Protein AF-A0A6I2GGR5-F1 (afdb_monomer_lite)

Secondary structure (DSSP, 8-state):
-HHHHHHHHHTS-EESS-TTSPPTT------GGG----S--------EEEEETTEEEEEGGGSEEEE-S-TTT-SEEEE-SHHHHHHHHHHHHHHHHHH-TT--HHHHHHHHHHH-B-PPPTT--S-HHHHHHHHHHHHTT-B--HHHHH--BTTEEEEEEEEEEETTEEEEEEE---HHHHHS-S-EEEEEEEEE---B-TT-STT-BSEEEEEEEE-SS-HHHHHHHHHTS-TT-HHHHHHSS-GGGB---BS-HHHHTTSSEEEEEEEESS--SS--SS-EEEEEEEEESS---TT-EEEEEEEEEEEESS---HHHHHHHHHHHHHHH-

Structure (mmCIF, N/CA/C/O backbone):
data_AF-A0A6I2GGR5-F1
#
_entry.id   AF-A0A6I2GGR5-F1
#
loop_
_atom_site.group_PDB
_atom_site.id
_atom_site.type_symbol
_atom_site.label_atom_id
_atom_site.label_alt_id
_atom_site.label_comp_id
_atom_site.label_asym_id
_atom_site.label_entity_id
_atom_site.label_seq_id
_atom_site.pdbx_PDB_ins_code
_atom_site.Cartn_x
_atom_site.Cartn_y
_atom_site.Cartn_z
_atom_site.occupancy
_atom_site.B_iso_or_equiv
_atom_site.auth_seq_id
_atom_site.auth_comp_id
_atom_site.auth_asym_id
_atom_site.auth_atom_id
_atom_site.pdbx_PDB_model_num
ATOM 1 N N . MET A 1 1 ? 50.922 8.465 -11.696 1.00 46.25 1 MET A N 1
ATOM 2 C CA . MET A 1 1 ? 50.349 7.152 -11.322 1.00 46.25 1 MET A CA 1
ATOM 3 C C . MET A 1 1 ? 48.850 7.265 -11.040 1.00 46.25 1 MET A C 1
ATOM 5 O O . MET A 1 1 ? 48.099 6.508 -11.631 1.00 46.25 1 MET A O 1
ATOM 9 N N . GLU A 1 2 ? 48.385 8.257 -10.266 1.00 44.28 2 GLU A N 1
ATOM 10 C CA . GLU A 1 2 ? 46.939 8.550 -10.109 1.00 44.28 2 GLU A CA 1
ATOM 11 C C . GLU A 1 2 ? 46.224 8.890 -11.430 1.00 44.28 2 GLU A C 1
ATOM 13 O O . GLU A 1 2 ? 45.171 8.330 -11.708 1.00 44.28 2 GLU A O 1
ATOM 18 N N . GLN A 1 3 ? 46.828 9.709 -12.301 1.00 47.03 3 GLN A N 1
ATOM 19 C CA . GLN A 1 3 ? 46.229 10.056 -13.603 1.00 47.03 3 GLN A CA 1
ATOM 20 C C . GLN A 1 3 ? 46.075 8.865 -14.569 1.00 47.03 3 GLN A C 1
ATOM 22 O O . GLN A 1 3 ? 45.162 8.874 -15.389 1.00 47.03 3 GLN A O 1
ATOM 27 N N . SER A 1 4 ? 46.925 7.830 -14.488 1.00 49.19 4 SER A N 1
ATOM 28 C CA . SER A 1 4 ? 46.788 6.647 -15.356 1.00 49.19 4 SER A CA 1
ATOM 29 C C . SER A 1 4 ? 45.755 5.655 -14.816 1.00 49.19 4 SER A C 1
ATOM 31 O O . SER A 1 4 ? 45.035 5.042 -15.596 1.00 49.19 4 SER A O 1
ATOM 33 N N . LEU A 1 5 ? 45.625 5.537 -13.489 1.00 50.19 5 LEU A N 1
ATOM 34 C CA . LEU A 1 5 ? 44.554 4.773 -12.837 1.00 50.19 5 LEU A CA 1
ATOM 35 C C . LEU A 1 5 ? 43.165 5.351 -13.146 1.00 50.19 5 LEU A C 1
ATOM 37 O O . LEU A 1 5 ? 42.219 4.591 -13.348 1.00 50.19 5 LEU A O 1
ATOM 41 N N . ASP A 1 6 ? 43.051 6.677 -13.225 1.00 55.44 6 ASP A N 1
ATOM 42 C CA . ASP A 1 6 ? 41.798 7.364 -13.556 1.00 55.44 6 ASP A CA 1
ATOM 43 C C . ASP A 1 6 ? 41.415 7.202 -15.041 1.00 55.44 6 ASP A C 1
ATOM 45 O O . ASP A 1 6 ? 40.244 7.030 -15.376 1.00 55.44 6 ASP A O 1
ATOM 49 N N . PHE A 1 7 ? 42.407 7.136 -15.940 1.00 55.59 7 PHE A N 1
ATOM 50 C CA . PHE A 1 7 ? 42.181 6.844 -17.360 1.00 55.59 7 PHE A CA 1
ATOM 51 C C . PHE A 1 7 ? 41.681 5.408 -17.583 1.00 55.59 7 PHE A C 1
ATOM 53 O O . PHE A 1 7 ? 40.735 5.189 -18.336 1.00 55.59 7 PHE A O 1
ATOM 60 N N . HIS A 1 8 ? 42.253 4.428 -16.875 1.00 56.03 8 HIS A N 1
ATOM 61 C CA . HIS A 1 8 ? 41.813 3.033 -16.973 1.00 56.03 8 HIS A CA 1
ATOM 62 C C . HIS A 1 8 ? 40.419 2.795 -16.378 1.00 56.03 8 HIS A C 1
ATOM 64 O O . HIS A 1 8 ? 39.689 1.949 -16.889 1.00 56.03 8 HIS A O 1
ATOM 70 N N . LYS A 1 9 ? 40.005 3.551 -15.349 1.00 58.38 9 LYS A N 1
ATOM 71 C CA . LYS A 1 9 ? 38.635 3.471 -14.808 1.00 58.38 9 LYS A CA 1
ATOM 72 C C . LYS A 1 9 ? 37.575 3.927 -15.810 1.00 58.38 9 LYS A C 1
ATOM 74 O O . LYS A 1 9 ? 36.498 3.340 -15.843 1.00 58.38 9 LYS A O 1
ATOM 79 N N . LYS A 1 10 ? 37.879 4.925 -16.646 1.00 59.28 10 LYS A N 1
ATOM 80 C CA . LYS A 1 10 ? 36.950 5.432 -17.672 1.00 59.28 10 LYS A CA 1
ATOM 81 C C . LYS A 1 10 ? 36.635 4.403 -18.758 1.00 59.28 10 LYS A C 1
ATOM 83 O O . LYS A 1 10 ? 35.539 4.417 -19.311 1.00 59.28 10 LYS A O 1
ATOM 88 N N . GLU A 1 11 ? 37.548 3.464 -19.005 1.00 69.31 11 GLU A N 1
ATOM 89 C CA . GLU A 1 11 ? 37.373 2.393 -19.990 1.00 69.31 11 GLU A CA 1
ATOM 90 C C . GLU A 1 11 ? 36.686 1.128 -19.445 1.00 69.31 11 GLU A C 1
ATOM 92 O O . GLU A 1 11 ? 36.511 0.161 -20.195 1.00 69.31 11 GLU A O 1
ATOM 97 N N . LEU A 1 12 ? 36.263 1.108 -18.176 1.00 86.12 12 LEU A N 1
ATOM 98 C CA . LEU A 1 12 ? 35.539 -0.024 -17.593 1.00 86.12 12 LEU A CA 1
ATOM 99 C C . LEU A 1 12 ? 34.028 0.091 -17.814 1.00 86.12 12 LEU A C 1
ATOM 101 O O . LEU A 1 12 ? 33.427 1.155 -17.669 1.00 86.12 12 LEU A O 1
ATOM 105 N N . TRP A 1 13 ? 33.402 -1.044 -18.125 1.00 91.25 13 TRP A N 1
ATOM 106 C CA . TRP A 1 13 ? 31.949 -1.168 -18.101 1.00 91.25 13 TRP A CA 1
ATOM 107 C C . TRP A 1 13 ? 31.456 -1.096 -16.660 1.00 91.25 13 TRP A C 1
ATOM 109 O O . TRP A 1 13 ? 31.813 -1.942 -15.842 1.00 91.25 13 TRP A O 1
ATOM 119 N N . THR A 1 14 ? 30.629 -0.098 -16.368 1.00 92.44 14 THR A N 1
ATOM 120 C CA . THR A 1 14 ? 30.133 0.181 -15.020 1.00 92.44 14 THR A CA 1
ATOM 121 C C . THR A 1 14 ? 28.605 0.131 -15.017 1.00 92.44 14 THR A C 1
ATOM 123 O O . THR A 1 14 ? 27.985 0.849 -15.809 1.00 92.44 14 THR A O 1
ATOM 126 N N . PRO A 1 15 ? 27.972 -0.712 -14.181 1.00 92.88 15 PRO A N 1
ATOM 127 C CA . PRO A 1 15 ? 26.530 -0.646 -13.970 1.00 92.88 15 PRO A CA 1
ATOM 128 C C . PRO A 1 15 ? 26.172 0.657 -13.252 1.00 92.88 15 PRO A C 1
ATOM 130 O O . PRO A 1 15 ? 26.902 1.102 -12.370 1.00 92.88 15 PRO A O 1
ATOM 133 N N . ILE A 1 16 ? 25.059 1.282 -13.636 1.00 92.19 16 ILE A N 1
ATOM 134 C CA . ILE A 1 16 ? 24.631 2.540 -13.010 1.00 92.19 16 ILE A CA 1
ATOM 135 C C . ILE A 1 16 ? 23.897 2.304 -11.687 1.00 92.19 16 ILE A C 1
ATOM 137 O O . ILE A 1 16 ? 24.059 3.095 -10.763 1.00 92.19 16 ILE A O 1
ATOM 141 N N . ALA A 1 17 ? 23.123 1.225 -11.597 1.00 91.31 17 ALA A N 1
ATOM 142 C CA . ALA A 1 17 ? 22.454 0.794 -10.372 1.00 91.31 17 ALA A CA 1
ATOM 143 C C . ALA A 1 17 ? 22.979 -0.571 -9.902 1.00 91.31 17 ALA A C 1
ATOM 145 O O . ALA A 1 17 ? 23.283 -1.426 -10.742 1.00 91.31 17 ALA A O 1
ATOM 146 N N . ASP A 1 18 ? 23.049 -0.793 -8.589 1.00 89.62 18 ASP A N 1
ATOM 147 C CA . ASP A 1 18 ? 23.298 -2.125 -8.030 1.00 89.62 18 ASP A CA 1
ATOM 148 C C . ASP A 1 18 ? 22.032 -3.006 -8.078 1.00 89.62 18 ASP A C 1
ATOM 150 O O . ASP A 1 18 ? 20.929 -2.569 -8.420 1.00 89.62 18 ASP A O 1
ATOM 154 N N . GLU A 1 19 ? 22.181 -4.285 -7.726 1.00 85.50 19 GLU A N 1
ATOM 155 C CA . GLU A 1 19 ? 21.049 -5.203 -7.578 1.00 85.50 19 GLU A CA 1
ATOM 156 C C . GLU A 1 19 ? 20.021 -4.658 -6.570 1.00 85.50 19 GLU A C 1
ATOM 158 O O . GLU A 1 19 ? 20.374 -4.264 -5.455 1.00 85.50 19 GLU A O 1
ATOM 163 N N . ASN A 1 20 ? 18.739 -4.681 -6.951 1.00 84.94 20 ASN A N 1
ATOM 164 C CA . ASN A 1 20 ? 17.604 -4.141 -6.189 1.00 84.94 20 ASN A CA 1
ATOM 165 C C . ASN A 1 20 ? 17.629 -2.616 -5.950 1.00 84.94 20 ASN A C 1
ATOM 167 O O . ASN A 1 20 ? 16.819 -2.112 -5.167 1.00 84.94 20 ASN A O 1
ATOM 171 N N . GLU A 1 21 ? 18.505 -1.868 -6.629 1.00 90.00 21 GLU A N 1
ATOM 172 C CA . GLU A 1 21 ? 18.455 -0.405 -6.655 1.00 90.00 21 GLU A CA 1
ATOM 173 C C . GLU A 1 21 ? 17.598 0.132 -7.811 1.00 90.00 21 GLU A C 1
ATOM 175 O O . GLU A 1 21 ? 17.135 -0.594 -8.692 1.00 90.00 21 GLU A O 1
ATOM 180 N N . LEU A 1 22 ? 17.348 1.441 -7.788 1.00 91.81 22 LEU A N 1
ATOM 181 C CA . LEU A 1 22 ? 16.556 2.112 -8.810 1.00 91.81 22 LEU A CA 1
ATOM 182 C C . LEU A 1 22 ? 17.289 2.117 -10.146 1.00 91.81 22 LEU A C 1
ATOM 184 O O . LEU A 1 22 ? 18.398 2.635 -10.249 1.00 91.81 22 LEU A O 1
ATOM 188 N N . SER A 1 23 ? 16.614 1.656 -11.194 1.00 93.31 23 SER A N 1
ATOM 189 C CA . SER A 1 23 ? 17.088 1.855 -12.557 1.00 93.31 23 SER A CA 1
ATOM 190 C C . SER A 1 23 ? 17.295 3.350 -12.863 1.00 93.31 23 SER A C 1
ATOM 192 O O . SER A 1 23 ? 16.482 4.180 -12.447 1.00 93.31 23 SER A O 1
ATOM 194 N N . PRO A 1 24 ? 18.315 3.722 -13.660 1.00 91.56 24 PRO A N 1
ATOM 195 C CA . PRO A 1 24 ? 18.682 5.126 -13.899 1.00 91.56 24 PRO A CA 1
ATOM 196 C C . PRO A 1 24 ? 17.624 5.967 -14.628 1.00 91.56 24 PRO A C 1
ATOM 198 O O . PRO A 1 24 ? 17.710 7.191 -14.650 1.00 91.56 24 PRO A O 1
ATOM 201 N N . PHE A 1 25 ? 16.630 5.324 -15.238 1.00 91.44 25 PHE A N 1
ATOM 202 C CA . PHE A 1 25 ? 15.522 5.963 -15.951 1.00 91.44 25 PHE A CA 1
ATOM 203 C C . PHE A 1 25 ? 14.231 6.037 -15.119 1.00 91.44 25 PHE A C 1
ATOM 205 O O . PHE A 1 25 ? 13.222 6.558 -15.605 1.00 91.44 25 PHE A O 1
ATOM 212 N N . THR A 1 26 ? 14.225 5.499 -13.894 1.00 91.12 26 THR A N 1
ATOM 213 C CA . THR A 1 26 ? 13.057 5.556 -13.010 1.00 91.12 26 THR A CA 1
ATOM 214 C C . THR A 1 26 ? 12.759 7.006 -12.663 1.00 91.12 26 THR A C 1
ATOM 216 O O . THR A 1 26 ? 13.591 7.715 -12.101 1.00 91.12 26 THR A O 1
ATOM 219 N N . ARG A 1 27 ? 11.550 7.460 -13.003 1.00 91.06 27 ARG A N 1
ATOM 220 C CA . ARG A 1 27 ? 11.078 8.784 -12.599 1.00 91.06 27 ARG A CA 1
ATOM 221 C C . ARG A 1 27 ? 10.725 8.751 -11.121 1.00 91.06 27 ARG A C 1
ATOM 223 O O . ARG A 1 27 ? 9.982 7.874 -10.689 1.00 91.06 27 ARG A O 1
ATOM 230 N N . VAL A 1 28 ? 11.243 9.726 -10.389 1.00 87.88 28 VAL A N 1
ATOM 231 C CA . VAL A 1 28 ? 11.028 9.884 -8.954 1.00 87.88 28 VAL A CA 1
ATOM 232 C C . VAL A 1 28 ? 10.343 11.217 -8.758 1.00 87.88 28 VAL A C 1
ATOM 234 O O . VAL A 1 28 ? 11.006 12.241 -8.821 1.00 87.88 28 VAL A O 1
ATOM 237 N N . ASP A 1 29 ? 9.033 11.201 -8.555 1.00 77.19 29 ASP A N 1
ATOM 238 C CA . ASP A 1 29 ? 8.267 12.381 -8.171 1.00 77.19 29 ASP A CA 1
ATOM 239 C C . ASP A 1 29 ? 6.891 11.956 -7.664 1.00 77.19 29 ASP A C 1
ATOM 241 O O . ASP A 1 29 ? 6.333 10.956 -8.134 1.00 77.19 29 ASP A O 1
ATOM 245 N N . PRO A 1 30 ? 6.311 12.704 -6.712 1.00 83.12 30 PRO A N 1
ATOM 246 C CA . PRO A 1 30 ? 4.953 12.432 -6.303 1.00 83.12 30 PRO A CA 1
ATOM 247 C C . PRO A 1 30 ? 3.986 12.695 -7.466 1.00 83.12 30 PRO A C 1
ATOM 249 O O . PRO A 1 30 ? 4.219 13.532 -8.340 1.00 83.12 30 PRO A O 1
ATOM 252 N N . GLY A 1 31 ? 2.859 11.993 -7.456 1.00 85.75 31 GLY A N 1
ATOM 253 C CA . GLY A 1 31 ? 1.768 12.248 -8.383 1.00 85.75 31 GLY A CA 1
ATOM 254 C C . GLY A 1 31 ? 1.075 13.585 -8.114 1.00 85.75 31 GLY A C 1
ATOM 255 O O . GLY A 1 31 ? 1.416 14.339 -7.197 1.00 85.75 31 GLY A O 1
ATOM 256 N N . ILE A 1 32 ? 0.027 13.849 -8.898 1.00 84.62 32 ILE A N 1
ATOM 257 C CA . ILE A 1 32 ? -0.859 15.000 -8.688 1.00 84.62 32 ILE A CA 1
ATOM 258 C C . ILE A 1 32 ? -1.316 15.076 -7.222 1.00 84.62 32 ILE A C 1
ATOM 260 O O . ILE A 1 32 ? -1.560 14.049 -6.590 1.00 84.62 32 ILE A O 1
ATOM 264 N N . ASN A 1 33 ? -1.387 16.284 -6.658 1.00 85.31 33 ASN A N 1
ATOM 265 C CA . ASN A 1 33 ? -1.745 16.533 -5.252 1.00 85.31 33 ASN A CA 1
ATOM 266 C C . ASN A 1 33 ? -0.883 15.784 -4.223 1.00 85.31 33 ASN A C 1
ATOM 268 O O . ASN A 1 33 ? -1.342 15.458 -3.127 1.00 85.31 33 ASN A O 1
ATOM 272 N N . ASN A 1 34 ? 0.382 15.526 -4.555 1.00 88.50 34 ASN A N 1
ATOM 273 C CA . ASN A 1 34 ? 1.309 14.773 -3.718 1.00 88.50 34 ASN A CA 1
ATOM 274 C C . ASN A 1 34 ? 0.853 13.332 -3.421 1.00 88.50 34 ASN A C 1
ATOM 276 O O . ASN A 1 34 ? 1.204 12.789 -2.369 1.00 88.50 34 ASN A O 1
ATOM 280 N N . ILE A 1 35 ? 0.042 12.732 -4.300 1.00 90.50 35 ILE A N 1
ATOM 281 C CA . ILE A 1 35 ? -0.316 11.312 -4.210 1.00 90.50 35 ILE A CA 1
ATOM 282 C C . ILE A 1 35 ? 0.958 10.481 -4.344 1.00 90.50 35 ILE A C 1
ATOM 284 O O . ILE A 1 35 ? 1.816 10.778 -5.175 1.00 90.50 35 ILE A O 1
ATOM 288 N N . LEU A 1 36 ? 1.076 9.427 -3.540 1.00 93.44 36 LEU A N 1
ATOM 289 C CA . LEU A 1 36 ? 2.197 8.507 -3.646 1.00 93.44 36 LEU A CA 1
ATOM 290 C C . LEU A 1 36 ? 2.213 7.841 -5.031 1.00 93.44 36 LEU A C 1
ATOM 292 O O . LEU A 1 36 ? 1.270 7.133 -5.387 1.00 93.44 36 LEU A O 1
ATOM 296 N N . LYS A 1 37 ? 3.284 8.076 -5.794 1.00 93.62 37 LYS A N 1
ATOM 297 C CA . LYS A 1 37 ? 3.551 7.440 -7.084 1.00 93.62 37 LYS A CA 1
ATOM 298 C C . LYS A 1 37 ? 5.041 7.088 -7.204 1.00 93.62 37 LYS A C 1
ATOM 300 O O . LYS A 1 37 ? 5.855 7.855 -6.694 1.00 93.62 37 LYS A O 1
ATOM 305 N N . PRO A 1 38 ? 5.382 5.978 -7.887 1.00 94.50 38 PRO A N 1
ATOM 306 C CA . PRO A 1 38 ? 4.461 4.904 -8.301 1.00 94.50 38 PRO A CA 1
ATOM 307 C C . PRO A 1 38 ? 3.813 4.210 -7.081 1.00 94.50 38 PRO A C 1
ATOM 309 O O . PRO A 1 38 ? 4.227 4.450 -5.952 1.00 94.50 38 PRO A O 1
ATOM 312 N N . GLU A 1 39 ? 2.758 3.408 -7.258 1.00 93.62 39 GLU A N 1
ATOM 313 C CA . GLU A 1 39 ? 2.220 2.591 -6.155 1.00 93.62 39 GLU A CA 1
ATOM 314 C C . GLU A 1 39 ? 3.066 1.346 -5.894 1.00 93.62 39 GLU A C 1
ATOM 316 O O . GLU A 1 39 ? 3.262 0.957 -4.747 1.00 93.62 39 GLU A O 1
ATOM 321 N N . ASP A 1 40 ? 3.573 0.727 -6.945 1.00 94.50 40 ASP A N 1
ATOM 322 C CA . ASP A 1 40 ? 4.393 -0.470 -6.922 1.00 94.50 40 ASP A CA 1
ATOM 323 C C . ASP A 1 40 ? 5.440 -0.408 -8.036 1.00 94.50 40 ASP A C 1
ATOM 325 O O . ASP A 1 40 ? 5.385 0.417 -8.952 1.00 94.50 40 ASP A O 1
ATOM 329 N N . VAL A 1 41 ? 6.447 -1.263 -7.922 1.00 95.44 41 VAL A N 1
ATOM 330 C CA . VAL A 1 41 ? 7.555 -1.343 -8.875 1.00 95.44 41 VAL A CA 1
ATOM 331 C C . VAL A 1 41 ? 7.830 -2.791 -9.248 1.00 95.44 41 VAL A C 1
ATOM 333 O O . VAL A 1 41 ? 7.374 -3.717 -8.579 1.00 95.44 41 VAL A O 1
ATOM 336 N N . HIS A 1 42 ? 8.583 -2.981 -10.327 1.00 96.00 42 HIS A N 1
ATOM 337 C CA . HIS A 1 42 ? 9.168 -4.259 -10.718 1.00 96.00 42 HIS A CA 1
ATOM 338 C C . HIS A 1 42 ? 10.416 -4.008 -11.571 1.00 96.00 42 HIS A C 1
ATOM 340 O O . HIS A 1 42 ? 10.630 -2.886 -12.039 1.00 96.00 42 HIS A O 1
ATOM 346 N N . ASP A 1 43 ? 11.214 -5.045 -11.801 1.00 94.38 43 ASP A N 1
ATOM 347 C CA . ASP A 1 43 ? 12.406 -4.992 -12.645 1.00 94.38 43 ASP A CA 1
ATOM 348 C C . ASP A 1 43 ? 12.125 -4.362 -14.015 1.00 94.38 43 ASP A C 1
ATOM 350 O O . ASP A 1 43 ? 11.245 -4.796 -14.757 1.00 94.38 43 ASP A O 1
ATOM 354 N N . GLY A 1 44 ? 12.889 -3.317 -14.337 1.00 94.31 44 GLY A N 1
ATOM 355 C CA . GLY A 1 44 ? 12.844 -2.618 -15.625 1.00 94.31 44 GLY A CA 1
ATOM 356 C C . GLY A 1 44 ? 14.153 -2.705 -16.414 1.00 94.31 44 GLY A C 1
ATOM 357 O O . GLY A 1 44 ? 14.247 -2.122 -17.492 1.00 94.31 44 GLY A O 1
ATOM 358 N N . GLY A 1 45 ? 15.165 -3.397 -15.881 1.00 94.75 45 GLY A N 1
ATOM 359 C CA . GLY A 1 45 ? 16.531 -3.423 -16.409 1.00 94.75 45 GLY A CA 1
ATOM 360 C C . GLY A 1 45 ? 17.427 -2.321 -15.836 1.00 94.75 45 GLY A C 1
ATOM 361 O O . GLY A 1 45 ? 17.028 -1.543 -14.970 1.00 94.75 45 GLY A O 1
ATOM 362 N N . ASN A 1 46 ? 18.659 -2.259 -16.323 1.00 95.19 46 ASN A N 1
ATOM 363 C CA . ASN A 1 46 ? 19.716 -1.357 -15.881 1.00 95.19 46 ASN A CA 1
ATOM 364 C C . ASN A 1 46 ? 20.539 -0.877 -17.088 1.00 95.19 46 ASN A C 1
ATOM 366 O O . ASN A 1 46 ? 20.491 -1.461 -18.171 1.00 95.19 46 ASN A O 1
ATOM 370 N N . MET A 1 47 ? 21.324 0.180 -16.902 1.00 94.38 47 MET A N 1
ATOM 371 C CA . MET A 1 47 ? 22.291 0.636 -17.897 1.00 94.38 47 MET A CA 1
ATOM 372 C C . MET A 1 47 ? 23.694 0.262 -17.433 1.00 94.38 47 MET A C 1
ATOM 374 O O . MET A 1 47 ? 24.064 0.503 -16.285 1.00 94.38 47 MET A O 1
ATOM 378 N N . ILE A 1 48 ? 24.481 -0.319 -18.336 1.00 94.44 48 ILE A N 1
ATOM 379 C CA . ILE A 1 48 ? 25.908 -0.568 -18.126 1.00 94.44 48 ILE A CA 1
ATOM 380 C C . ILE A 1 48 ? 26.652 0.325 -19.108 1.00 94.44 48 ILE A C 1
ATOM 382 O O . ILE A 1 48 ? 26.552 0.131 -20.322 1.00 94.44 48 ILE A O 1
ATOM 386 N N . LEU A 1 49 ? 27.359 1.323 -18.586 1.00 93.62 49 LEU A N 1
ATOM 387 C CA . LEU A 1 49 ? 27.957 2.395 -19.375 1.00 93.62 49 LEU A CA 1
ATOM 388 C C . LEU A 1 49 ? 29.484 2.347 -19.322 1.00 93.62 49 LEU A C 1
ATOM 390 O O . LEU A 1 49 ? 30.075 1.838 -18.371 1.00 93.62 49 LEU A O 1
ATOM 394 N N . ARG A 1 50 ? 30.121 2.888 -20.359 1.00 92.81 50 ARG A N 1
ATOM 395 C CA . ARG A 1 50 ? 31.574 3.069 -20.443 1.00 92.81 50 ARG A CA 1
ATOM 396 C C . ARG A 1 50 ? 31.890 4.335 -21.225 1.00 92.81 50 ARG A C 1
ATOM 398 O O . ARG A 1 50 ? 31.281 4.573 -22.270 1.00 92.81 50 ARG A O 1
ATOM 405 N N . GLU A 1 51 ? 32.873 5.105 -20.774 1.00 90.06 51 GLU A N 1
ATOM 406 C CA . GLU A 1 51 ? 33.406 6.228 -21.542 1.00 90.06 51 GLU A CA 1
ATOM 407 C C . GLU A 1 51 ? 34.492 5.718 -22.504 1.00 90.06 51 GLU A C 1
ATOM 409 O O . GLU A 1 51 ? 35.361 4.921 -22.154 1.00 90.06 51 GLU A O 1
ATOM 414 N N . SER A 1 52 ? 34.436 6.115 -23.772 1.00 86.38 52 SER A N 1
ATOM 415 C CA . SER A 1 52 ? 35.434 5.703 -24.759 1.00 86.38 52 SER A CA 1
ATOM 416 C C . SER A 1 52 ? 35.611 6.800 -25.798 1.00 86.38 52 SER A C 1
ATOM 418 O O . SER A 1 52 ? 34.714 7.052 -26.603 1.00 86.38 52 SER A O 1
ATOM 420 N N . GLY A 1 53 ? 36.767 7.471 -25.762 1.00 83.62 53 GLY A N 1
ATOM 421 C CA . GLY A 1 53 ? 37.088 8.566 -26.684 1.00 83.62 53 GLY A CA 1
ATOM 422 C C . GLY A 1 53 ? 36.095 9.732 -26.611 1.00 83.62 53 GLY A C 1
ATOM 423 O O . GLY A 1 53 ? 35.663 10.216 -27.652 1.00 83.62 53 GLY A O 1
ATOM 424 N N . GLY A 1 54 ? 35.670 10.119 -25.402 1.00 84.75 54 GLY A N 1
ATOM 425 C CA . GLY A 1 54 ? 34.706 11.206 -25.174 1.00 84.75 54 GLY A CA 1
ATOM 426 C C . GLY A 1 54 ? 33.240 10.855 -25.458 1.00 84.75 54 GLY A C 1
ATOM 427 O O . GLY A 1 54 ? 32.378 11.718 -25.330 1.00 84.75 54 GLY A O 1
ATOM 428 N N . ASN A 1 55 ? 32.939 9.603 -25.823 1.00 87.31 55 ASN A N 1
ATOM 429 C CA . ASN A 1 55 ? 31.576 9.124 -26.049 1.00 87.31 55 ASN A CA 1
ATOM 430 C C . ASN A 1 55 ? 31.153 8.130 -24.965 1.00 87.31 55 ASN A C 1
ATOM 432 O O . ASN A 1 55 ? 31.950 7.288 -24.543 1.00 87.31 55 ASN A O 1
ATOM 436 N N . ILE A 1 56 ? 29.880 8.179 -24.572 1.00 89.62 56 ILE A N 1
ATOM 437 C CA . ILE A 1 56 ? 29.269 7.172 -23.701 1.00 89.62 56 ILE A CA 1
ATOM 438 C C . ILE A 1 56 ? 28.785 6.015 -24.575 1.00 89.62 56 ILE A C 1
ATOM 440 O O . ILE A 1 56 ? 28.003 6.211 -25.506 1.00 89.62 56 ILE A O 1
ATOM 444 N N . LYS A 1 57 ? 29.251 4.804 -24.273 1.00 91.00 57 LYS A N 1
ATOM 445 C CA . LYS A 1 57 ? 28.746 3.561 -24.862 1.00 91.00 57 LYS A CA 1
ATOM 446 C C . LYS A 1 57 ? 27.893 2.819 -23.842 1.00 91.00 57 LYS A C 1
ATOM 448 O O . LYS A 1 57 ? 28.188 2.859 -22.651 1.00 91.00 57 LYS A O 1
ATOM 453 N N . GLU A 1 58 ? 26.876 2.116 -24.327 1.00 91.62 58 GLU A N 1
ATOM 454 C CA . GLU A 1 58 ? 25.971 1.289 -23.526 1.00 91.62 58 GLU A CA 1
ATOM 455 C C . GLU A 1 58 ? 26.160 -0.196 -23.871 1.00 91.62 58 GLU A C 1
ATOM 457 O O . GLU A 1 58 ? 26.337 -0.555 -25.037 1.00 91.62 58 GLU A O 1
ATOM 462 N N . ASN A 1 59 ? 26.123 -1.062 -22.857 1.00 91.38 59 ASN A N 1
ATOM 463 C CA . ASN A 1 59 ? 26.195 -2.512 -22.998 1.00 91.38 59 ASN A CA 1
ATOM 464 C C . ASN A 1 59 ? 24.811 -3.152 -22.802 1.00 91.38 59 ASN A C 1
ATOM 466 O O . ASN A 1 59 ? 24.090 -2.856 -21.849 1.00 91.38 59 ASN A O 1
ATOM 470 N N . MET A 1 60 ? 24.465 -4.074 -23.702 1.00 90.75 60 MET A N 1
ATOM 471 C CA . MET A 1 60 ? 23.201 -4.810 -23.710 1.00 90.75 60 MET A CA 1
ATOM 472 C C . MET A 1 60 ? 22.987 -5.684 -22.466 1.00 90.75 60 MET A C 1
ATOM 474 O O . MET A 1 60 ? 21.843 -5.938 -22.110 1.00 90.75 60 MET A O 1
ATOM 478 N N . SER A 1 61 ? 24.049 -6.115 -21.777 1.00 89.12 61 SER A N 1
ATOM 479 C CA . SER A 1 61 ? 23.952 -7.005 -20.609 1.00 89.12 61 SER A CA 1
ATOM 480 C C . SER A 1 61 ? 23.206 -6.407 -19.410 1.00 89.12 61 SER A C 1
ATOM 482 O O . SER A 1 61 ? 22.835 -7.151 -18.511 1.00 89.12 61 SER A O 1
ATOM 484 N N . GLY A 1 62 ? 22.988 -5.087 -19.376 1.00 88.88 62 GLY A N 1
ATOM 485 C CA . GLY A 1 62 ? 22.144 -4.448 -18.358 1.00 88.88 62 GLY A CA 1
ATOM 486 C C . GLY A 1 62 ? 20.645 -4.527 -18.665 1.00 88.88 62 GLY A C 1
ATOM 487 O O . GLY A 1 62 ? 19.822 -4.292 -17.784 1.00 88.88 62 GLY A O 1
ATOM 488 N N . LYS A 1 63 ? 20.274 -4.849 -19.906 1.00 94.31 63 LYS A N 1
ATOM 489 C CA . LYS A 1 63 ? 18.901 -4.770 -20.408 1.00 94.31 63 LYS A CA 1
ATOM 490 C C . LYS A 1 63 ? 18.124 -6.061 -20.162 1.00 94.31 63 LYS A C 1
ATOM 492 O O . LYS A 1 63 ? 18.704 -7.139 -20.040 1.00 94.31 63 LYS A O 1
ATOM 497 N N . LEU A 1 64 ? 16.797 -5.961 -20.142 1.00 93.94 64 LEU A N 1
ATOM 498 C CA . LEU A 1 64 ? 15.929 -7.128 -20.021 1.00 93.94 64 LEU A CA 1
ATOM 499 C C . LEU A 1 64 ? 15.840 -7.867 -21.364 1.00 93.94 64 LEU A C 1
ATOM 501 O O . LEU A 1 64 ? 15.679 -7.207 -22.392 1.00 93.94 64 LEU A O 1
ATOM 505 N N . PRO A 1 65 ? 15.898 -9.212 -21.386 1.00 93.25 65 PRO A N 1
ATOM 506 C CA . PRO A 1 65 ? 15.558 -9.990 -22.569 1.00 93.25 65 PRO A CA 1
ATOM 507 C C . PRO A 1 65 ? 14.042 -9.970 -22.793 1.00 93.25 65 PRO A C 1
ATOM 509 O O . PRO A 1 65 ? 13.254 -10.253 -21.891 1.00 93.25 65 PRO A O 1
ATOM 512 N N . LEU A 1 66 ? 13.630 -9.659 -24.015 1.00 93.44 66 LEU A N 1
ATOM 513 C CA . LEU A 1 66 ? 12.239 -9.477 -24.416 1.00 93.44 66 LEU A CA 1
ATOM 514 C C . LEU A 1 66 ? 11.956 -10.276 -25.685 1.00 93.44 66 LEU A C 1
ATOM 516 O O . LEU A 1 66 ? 12.853 -10.513 -26.495 1.00 93.44 66 LEU A O 1
ATOM 520 N N . LEU A 1 67 ? 10.694 -10.645 -25.898 1.00 93.00 67 LEU A N 1
ATOM 521 C CA . LEU A 1 67 ? 10.265 -11.181 -27.188 1.00 93.00 67 LEU A CA 1
ATOM 522 C C . LEU A 1 67 ? 10.286 -10.072 -28.237 1.00 93.00 67 LEU A C 1
ATOM 524 O O . LEU A 1 67 ? 9.845 -8.949 -27.980 1.00 93.00 67 LEU A O 1
ATOM 528 N N . SER A 1 68 ? 10.798 -10.382 -29.425 1.00 93.31 68 SER A N 1
ATOM 529 C CA . SER A 1 68 ? 10.788 -9.410 -30.509 1.00 93.31 68 SER A CA 1
ATOM 530 C C . SER A 1 68 ? 9.394 -9.236 -31.099 1.00 93.31 68 SER A C 1
ATOM 532 O O . SER A 1 68 ? 8.647 -10.196 -31.278 1.00 93.31 68 SER A O 1
ATOM 534 N N . ASN A 1 69 ? 9.090 -8.006 -31.504 1.00 91.19 69 ASN A N 1
ATOM 535 C CA . ASN A 1 69 ? 7.971 -7.705 -32.390 1.00 91.19 69 ASN A CA 1
ATOM 536 C C . ASN A 1 69 ? 8.226 -8.128 -33.853 1.00 91.19 69 ASN A C 1
ATOM 538 O O . ASN A 1 69 ? 7.321 -8.013 -34.674 1.00 91.19 69 ASN A O 1
ATOM 542 N N . LEU A 1 70 ? 9.430 -8.620 -34.174 1.00 95.12 70 LEU A N 1
ATOM 543 C CA . LEU A 1 70 ? 9.817 -9.182 -35.472 1.00 95.12 70 LEU A CA 1
ATOM 544 C C . LEU A 1 70 ? 10.298 -10.638 -35.299 1.00 95.12 70 LEU A C 1
ATOM 546 O O . LEU A 1 70 ? 11.467 -10.939 -35.553 1.00 95.12 70 LEU A O 1
ATOM 550 N N . PRO A 1 71 ? 9.423 -11.561 -34.850 1.00 92.25 71 PRO A N 1
ATOM 551 C CA . PRO A 1 71 ? 9.830 -12.900 -34.417 1.00 92.25 71 PRO A CA 1
ATOM 552 C C . PRO A 1 71 ? 10.449 -13.755 -35.533 1.00 92.25 71 PRO A C 1
ATOM 554 O O . PRO A 1 71 ? 11.210 -14.671 -35.239 1.00 92.25 71 PRO A O 1
ATOM 557 N N . MET A 1 72 ? 10.158 -13.452 -36.804 1.00 96.25 72 MET A N 1
ATOM 558 C CA . MET A 1 72 ? 10.747 -14.146 -37.958 1.00 96.25 72 MET A CA 1
ATOM 559 C C . MET A 1 72 ? 12.201 -13.740 -38.237 1.00 96.25 72 MET A C 1
ATOM 561 O O . MET A 1 72 ? 12.924 -14.494 -38.880 1.00 96.25 72 MET A O 1
ATOM 565 N N . GLU A 1 73 ? 12.634 -12.569 -37.766 1.00 96.12 73 GLU A N 1
ATOM 566 C CA . GLU A 1 73 ? 13.999 -12.060 -37.962 1.00 96.12 73 GLU A CA 1
ATOM 567 C C . GLU A 1 73 ? 14.874 -12.333 -36.739 1.00 96.12 73 GLU A C 1
ATOM 569 O O . GLU A 1 73 ? 16.020 -12.767 -36.851 1.00 96.12 73 GLU A O 1
ATOM 574 N N . ARG A 1 74 ? 14.321 -12.087 -35.549 1.00 93.88 74 ARG A N 1
ATOM 575 C CA . ARG A 1 74 ? 14.980 -12.324 -34.266 1.00 93.88 74 ARG A CA 1
ATOM 576 C C . ARG A 1 74 ? 13.932 -12.725 -33.242 1.00 93.88 74 ARG A C 1
ATOM 578 O O . ARG A 1 74 ? 12.933 -12.041 -33.069 1.00 93.88 74 ARG A O 1
ATOM 585 N N . LEU A 1 75 ? 14.168 -13.812 -32.519 1.00 95.00 75 LEU A N 1
ATOM 586 C CA . LEU A 1 75 ? 13.235 -14.243 -31.473 1.00 95.00 75 LEU A CA 1
ATOM 587 C C . LEU A 1 75 ? 13.263 -13.298 -30.266 1.00 95.00 75 LEU A C 1
ATOM 589 O O . LEU A 1 75 ? 12.224 -13.013 -29.670 1.00 95.00 75 LEU A O 1
ATOM 593 N N . PHE A 1 76 ? 14.447 -12.771 -29.945 1.00 94.56 76 PHE A N 1
ATOM 594 C CA . PHE A 1 76 ? 14.674 -11.937 -28.773 1.00 94.56 76 PHE A CA 1
ATOM 595 C C . PHE A 1 76 ? 15.211 -10.555 -29.142 1.00 94.56 76 PHE A C 1
ATOM 597 O O . PHE A 1 76 ? 15.942 -10.377 -30.119 1.00 94.56 76 PHE A O 1
ATOM 604 N N . THR A 1 77 ? 14.844 -9.576 -28.327 1.00 94.12 77 THR A N 1
ATOM 605 C CA . THR A 1 77 ? 15.410 -8.228 -28.299 1.00 94.12 77 THR A CA 1
ATOM 606 C C . THR A 1 77 ? 15.722 -7.852 -26.854 1.00 94.12 77 THR A C 1
ATOM 608 O O . THR A 1 77 ? 15.345 -8.572 -25.933 1.00 94.12 77 THR A O 1
ATOM 611 N N . TYR A 1 78 ? 16.420 -6.741 -26.650 1.00 94.50 78 TYR A N 1
ATOM 612 C CA . TYR A 1 78 ? 16.836 -6.300 -25.326 1.00 94.50 78 TYR A CA 1
ATOM 613 C C . TYR A 1 78 ? 16.545 -4.825 -25.148 1.00 94.50 78 TYR A C 1
ATOM 615 O O . TYR A 1 78 ? 16.935 -4.019 -25.995 1.00 94.50 78 TYR A O 1
ATOM 623 N N . ASP A 1 79 ? 15.880 -4.477 -24.055 1.00 94.44 79 ASP A N 1
ATOM 624 C CA . ASP A 1 79 ? 15.547 -3.087 -23.770 1.00 94.44 79 ASP A CA 1
ATOM 625 C C . ASP A 1 79 ? 15.379 -2.828 -22.264 1.00 94.44 79 ASP A C 1
ATOM 627 O O . ASP A 1 79 ? 15.402 -3.757 -21.450 1.00 94.44 79 ASP A O 1
ATOM 631 N N . VAL A 1 80 ? 15.269 -1.554 -21.890 1.00 94.75 80 VAL A N 1
ATOM 632 C CA . VAL A 1 80 ? 15.067 -1.093 -20.511 1.00 94.75 80 VAL A CA 1
ATOM 633 C C . VAL A 1 80 ? 13.883 -0.141 -20.454 1.00 94.75 80 VAL A C 1
ATOM 635 O O . VAL A 1 80 ? 13.604 0.587 -21.405 1.00 94.75 80 VAL A O 1
ATOM 638 N N . GLY A 1 81 ? 13.199 -0.092 -19.318 1.00 94.38 81 GLY A N 1
ATOM 639 C CA . GLY A 1 81 ? 12.134 0.880 -19.110 1.00 94.38 81 GLY A CA 1
ATOM 640 C C . GLY A 1 81 ? 11.056 0.396 -18.159 1.00 94.38 81 GLY A C 1
ATOM 641 O O . GLY A 1 81 ? 10.791 -0.799 -18.036 1.00 94.38 81 GLY A O 1
ATOM 642 N N . SER A 1 82 ? 10.353 1.349 -17.546 1.00 92.00 82 SER A N 1
ATOM 643 C CA . SER A 1 82 ? 9.164 1.057 -16.735 1.00 92.00 82 SER A CA 1
ATOM 644 C C . SER A 1 82 ? 8.036 0.409 -17.550 1.00 92.00 82 SER A C 1
ATOM 646 O O . SER A 1 82 ? 7.216 -0.319 -16.993 1.00 92.00 82 SER A O 1
ATOM 648 N N . SER A 1 83 ? 8.036 0.591 -18.878 1.00 92.44 83 SER A N 1
ATOM 649 C CA . SER A 1 83 ? 7.173 -0.141 -19.814 1.00 92.44 83 SER A CA 1
ATOM 650 C C . SER A 1 83 ? 7.337 -1.661 -19.721 1.00 92.44 83 SER A C 1
ATOM 652 O O . SER A 1 83 ? 6.393 -2.376 -20.042 1.00 92.44 83 SER A O 1
ATOM 654 N N . PHE A 1 84 ? 8.495 -2.158 -19.269 1.00 93.69 84 PHE A N 1
ATOM 655 C CA . PHE A 1 84 ? 8.757 -3.587 -19.061 1.00 93.69 84 PHE A CA 1
ATOM 656 C C . PHE A 1 84 ? 8.522 -4.034 -17.612 1.00 93.69 84 PHE A C 1
ATOM 658 O O . PHE A 1 84 ? 8.195 -5.198 -17.393 1.00 93.69 84 PHE A O 1
ATOM 665 N N . SER A 1 85 ? 8.548 -3.114 -16.643 1.00 94.50 85 SER A N 1
ATOM 666 C CA . SER A 1 85 ? 8.085 -3.376 -15.271 1.00 94.50 85 SER A CA 1
ATOM 667 C C . SER A 1 85 ? 6.567 -3.607 -15.214 1.00 94.50 85 SER A C 1
ATOM 669 O O . SER A 1 85 ? 6.088 -4.516 -14.535 1.00 94.50 85 SER A O 1
ATOM 671 N N . ALA A 1 86 ? 5.787 -2.816 -15.961 1.00 94.56 86 ALA A N 1
ATOM 672 C CA . ALA A 1 86 ? 4.322 -2.896 -15.991 1.00 94.56 86 ALA A CA 1
ATOM 673 C C . ALA A 1 86 ? 3.754 -4.294 -16.347 1.00 94.56 86 ALA A C 1
ATOM 675 O O . ALA A 1 86 ? 2.871 -4.775 -15.625 1.00 94.56 86 ALA A O 1
ATOM 676 N N . PRO A 1 87 ? 4.219 -5.001 -17.401 1.00 94.81 87 PRO A N 1
ATOM 677 C CA . PRO A 1 87 ? 3.744 -6.349 -17.705 1.00 94.81 87 PRO A CA 1
ATOM 678 C C . PRO A 1 87 ? 4.148 -7.392 -16.652 1.00 94.81 87 PRO A C 1
ATOM 680 O O . PRO A 1 87 ? 3.426 -8.375 -16.494 1.00 94.81 87 PRO A O 1
ATOM 683 N N . MET A 1 88 ? 5.232 -7.189 -15.890 1.00 95.75 88 MET A N 1
ATOM 684 C CA . MET A 1 88 ? 5.595 -8.089 -14.784 1.00 95.75 88 MET A CA 1
ATOM 685 C C . MET A 1 88 ? 4.596 -7.980 -13.625 1.00 95.75 88 MET A C 1
ATOM 687 O O . MET A 1 88 ? 4.071 -8.995 -13.162 1.00 95.75 88 MET A O 1
ATOM 691 N N . VAL A 1 89 ? 4.230 -6.755 -13.233 1.00 97.31 89 VAL A N 1
ATOM 692 C CA . VAL A 1 89 ? 3.143 -6.518 -12.265 1.00 97.31 89 VAL A CA 1
ATOM 693 C C . VAL A 1 89 ? 1.813 -7.066 -12.798 1.00 97.31 89 VAL A C 1
ATOM 695 O O . VAL A 1 89 ? 1.090 -7.766 -12.086 1.00 97.31 89 VAL A O 1
ATOM 698 N N . THR A 1 90 ? 1.514 -6.826 -14.079 1.00 96.81 90 THR A N 1
ATOM 699 C CA . THR A 1 90 ? 0.295 -7.327 -14.738 1.00 96.81 90 THR A CA 1
ATOM 700 C C . THR A 1 90 ? 0.238 -8.855 -14.742 1.00 96.81 90 THR A C 1
ATOM 702 O O . THR A 1 90 ? -0.831 -9.424 -14.531 1.00 96.81 90 THR A O 1
ATOM 705 N N . ASN A 1 91 ? 1.371 -9.544 -14.922 1.00 97.50 91 ASN A N 1
ATOM 706 C CA . ASN A 1 91 ? 1.440 -11.002 -14.828 1.00 97.50 91 ASN A CA 1
ATOM 707 C C . ASN A 1 91 ? 1.036 -11.500 -13.435 1.00 97.50 91 ASN A C 1
ATOM 709 O O . ASN A 1 91 ? 0.244 -12.437 -13.332 1.00 97.50 91 ASN A O 1
ATOM 713 N N . ILE A 1 92 ? 1.543 -10.866 -12.373 1.00 98.31 92 ILE A N 1
ATOM 714 C CA . ILE A 1 92 ? 1.177 -11.207 -10.991 1.00 98.31 92 ILE A CA 1
ATOM 715 C C . ILE A 1 92 ? -0.319 -10.976 -10.780 1.00 98.31 92 ILE A C 1
ATOM 717 O O . ILE A 1 92 ? -1.012 -11.877 -10.309 1.00 98.31 92 ILE A O 1
ATOM 721 N N . LEU A 1 93 ? -0.837 -9.815 -11.186 1.00 97.50 93 LEU A N 1
ATOM 722 C CA . LEU A 1 93 ? -2.257 -9.493 -11.054 1.00 97.50 93 LEU A CA 1
ATOM 723 C C . LEU A 1 93 ? -3.148 -10.470 -11.839 1.00 97.50 93 LEU A C 1
ATOM 725 O O . LEU A 1 93 ? -4.172 -10.905 -11.320 1.00 97.50 93 LEU A O 1
ATOM 729 N N . GLY A 1 94 ? -2.737 -10.882 -13.041 1.00 98.19 94 GLY A N 1
ATOM 730 C CA . GLY A 1 94 ? -3.429 -11.898 -13.837 1.00 98.19 94 GLY A CA 1
ATOM 731 C C . GLY A 1 94 ? -3.456 -13.269 -13.157 1.00 98.19 94 GLY A C 1
ATOM 732 O O . GLY A 1 94 ? -4.487 -13.938 -13.149 1.00 98.19 94 GLY A O 1
ATOM 733 N N . LYS A 1 95 ? -2.361 -13.675 -12.501 1.00 98.50 95 LYS A N 1
ATOM 734 C CA . LYS A 1 95 ? -2.341 -14.903 -11.689 1.00 98.50 95 LYS A CA 1
ATOM 735 C C . LYS A 1 95 ? -3.262 -14.798 -10.470 1.00 98.50 95 LYS A C 1
ATOM 737 O O . LYS A 1 95 ? -3.956 -15.764 -10.159 1.00 98.50 95 LYS A O 1
ATOM 742 N N . ILE A 1 96 ? -3.306 -13.641 -9.801 1.00 98.31 96 ILE A N 1
ATOM 743 C CA . ILE A 1 96 ? -4.254 -13.388 -8.702 1.00 98.31 96 ILE A CA 1
ATOM 744 C C . ILE A 1 96 ? -5.693 -13.491 -9.230 1.00 98.31 96 ILE A C 1
ATOM 746 O O . ILE A 1 96 ? -6.500 -14.207 -8.642 1.00 98.31 96 ILE A O 1
ATOM 750 N N . ALA A 1 97 ? -6.001 -12.855 -10.363 1.00 98.19 97 ALA A N 1
ATOM 751 C CA . ALA A 1 97 ? -7.322 -12.901 -10.990 1.00 98.19 97 ALA A CA 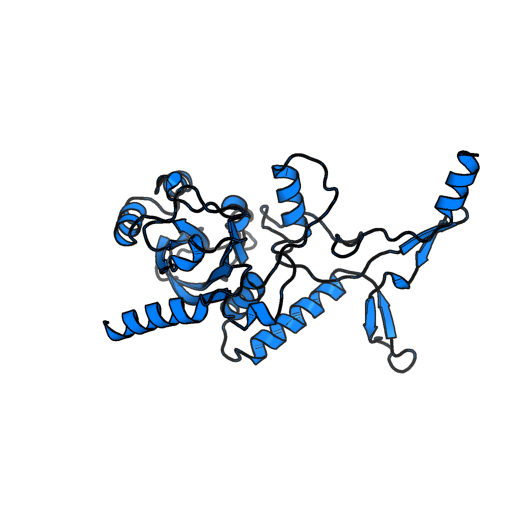1
ATOM 752 C C . ALA A 1 97 ? -7.753 -14.334 -11.343 1.00 98.19 97 ALA A C 1
ATOM 754 O O . ALA A 1 97 ? -8.890 -14.709 -11.084 1.00 98.19 97 ALA A O 1
ATOM 755 N N . ASN A 1 98 ? -6.835 -15.175 -11.831 1.00 97.88 98 ASN A N 1
ATOM 756 C CA . ASN A 1 98 ? -7.123 -16.590 -12.087 1.00 97.88 98 ASN A CA 1
ATOM 757 C C . ASN A 1 98 ? -7.507 -17.363 -10.812 1.00 97.88 98 ASN A C 1
ATOM 759 O O . ASN A 1 98 ? -8.295 -18.304 -10.884 1.00 97.88 98 ASN A O 1
ATOM 763 N N . LYS A 1 99 ? -6.967 -16.984 -9.644 1.00 97.62 99 LYS A N 1
ATOM 764 C CA . LYS A 1 99 ? -7.317 -17.600 -8.354 1.00 97.62 99 LYS A CA 1
ATOM 765 C C . LYS A 1 99 ? -8.624 -17.051 -7.770 1.00 97.62 99 LYS A C 1
ATOM 767 O O . LYS A 1 99 ? -9.322 -17.772 -7.061 1.00 97.62 99 LYS A O 1
ATOM 772 N N . TYR A 1 100 ? -8.954 -15.800 -8.081 1.00 96.44 100 TYR A N 1
ATOM 773 C CA . TYR A 1 100 ? -10.156 -15.100 -7.626 1.00 96.44 100 TYR A CA 1
ATOM 774 C C . TYR A 1 100 ? -10.968 -14.596 -8.832 1.00 96.44 100 TYR A C 1
ATOM 776 O O . TYR A 1 100 ? -11.075 -13.385 -9.025 1.00 96.44 100 TYR A O 1
ATOM 784 N N . PRO A 1 101 ? -11.560 -15.494 -9.647 1.00 96.12 101 PRO A N 1
ATOM 785 C CA . PRO A 1 101 ? -12.199 -15.118 -10.915 1.00 96.12 101 PRO A CA 1
ATOM 786 C C . PRO A 1 101 ? -13.404 -14.183 -10.746 1.00 96.12 101 PRO A C 1
ATOM 788 O O . PRO A 1 101 ? -13.710 -13.409 -11.645 1.00 96.12 101 PRO A O 1
ATOM 791 N N . ASN A 1 102 ? -14.056 -14.227 -9.582 1.00 96.12 102 ASN A N 1
ATOM 792 C CA . ASN A 1 102 ? -15.174 -13.348 -9.224 1.00 96.12 102 ASN A CA 1
ATOM 793 C C . ASN A 1 102 ? -14.745 -12.195 -8.297 1.00 96.12 102 ASN A C 1
ATOM 795 O O . ASN A 1 102 ? -15.595 -11.523 -7.720 1.00 96.12 102 ASN A O 1
ATOM 799 N N . GLY A 1 103 ? -13.438 -12.012 -8.087 1.00 95.94 103 GLY A N 1
ATOM 800 C CA . GLY A 1 103 ? -12.901 -10.977 -7.214 1.00 95.94 103 GLY A CA 1
ATOM 801 C C . GLY A 1 103 ? -13.119 -9.583 -7.786 1.00 95.94 103 GLY A C 1
ATOM 802 O O . GLY A 1 103 ? -12.915 -9.360 -8.980 1.00 95.94 103 GLY A O 1
ATOM 803 N N . SER A 1 104 ? -13.494 -8.624 -6.939 1.00 97.75 104 SER A N 1
ATOM 804 C CA . SER A 1 104 ? -13.634 -7.240 -7.390 1.00 97.75 104 SER A CA 1
ATOM 805 C C . SER A 1 104 ? -12.282 -6.638 -7.791 1.00 97.75 104 SER A C 1
ATOM 807 O O . SER A 1 104 ? -11.210 -7.091 -7.377 1.00 97.75 104 SER A O 1
ATOM 809 N N . ALA A 1 105 ? -12.310 -5.538 -8.546 1.00 97.38 105 ALA A N 1
ATOM 810 C CA . ALA A 1 105 ? -11.091 -4.791 -8.844 1.00 97.38 105 ALA A CA 1
ATOM 811 C C . ALA A 1 105 ? -10.380 -4.299 -7.566 1.00 97.38 105 ALA A C 1
ATOM 813 O O . ALA A 1 105 ? -9.152 -4.204 -7.557 1.00 97.38 105 ALA A O 1
ATOM 814 N N . ASN A 1 106 ? -11.126 -4.000 -6.495 1.00 98.31 106 ASN A N 1
ATOM 815 C CA . ASN A 1 106 ? -10.546 -3.619 -5.210 1.00 98.31 106 ASN A CA 1
ATOM 816 C C . ASN A 1 106 ? -9.878 -4.823 -4.544 1.00 98.31 106 ASN A C 1
ATOM 818 O O . ASN A 1 106 ? -8.742 -4.685 -4.104 1.00 98.31 106 ASN A O 1
ATOM 822 N N . LEU A 1 107 ? -10.495 -6.011 -4.565 1.00 98.50 107 LEU A N 1
ATOM 823 C CA . LEU A 1 107 ? -9.876 -7.236 -4.051 1.00 98.50 107 LEU A CA 1
ATOM 824 C C . LEU A 1 107 ? -8.534 -7.524 -4.722 1.00 98.50 107 LEU A C 1
ATOM 826 O O . LEU A 1 107 ? -7.520 -7.686 -4.045 1.00 98.50 107 LEU A O 1
ATOM 830 N N . LEU A 1 108 ? -8.509 -7.563 -6.058 1.00 98.38 108 LEU A N 1
ATOM 831 C CA . LEU A 1 108 ? -7.303 -7.924 -6.808 1.00 98.38 108 LEU A CA 1
ATOM 832 C C . LEU A 1 108 ? -6.154 -6.945 -6.527 1.00 98.38 108 LEU A C 1
ATOM 834 O O . LEU A 1 108 ? -5.020 -7.363 -6.282 1.00 98.38 108 LEU A O 1
ATOM 838 N N . LYS A 1 109 ? -6.458 -5.642 -6.494 1.00 97.88 109 LYS A N 1
ATOM 839 C CA . LYS A 1 109 ? -5.483 -4.601 -6.149 1.00 97.88 109 LYS A CA 1
ATOM 840 C C . LYS A 1 109 ? -5.056 -4.680 -4.687 1.00 97.88 109 LYS A C 1
ATOM 842 O O . LYS A 1 109 ? -3.881 -4.464 -4.407 1.00 97.88 109 LYS A O 1
ATOM 847 N N . ASN A 1 110 ? -5.960 -5.010 -3.765 1.00 98.62 110 ASN A N 1
ATOM 848 C CA . ASN A 1 110 ? -5.627 -5.171 -2.355 1.00 98.62 110 ASN A CA 1
ATOM 849 C C . ASN A 1 110 ? -4.646 -6.328 -2.149 1.00 98.62 110 ASN A C 1
ATOM 851 O O . ASN A 1 110 ? -3.621 -6.138 -1.501 1.00 98.62 110 ASN A O 1
ATOM 855 N N . LEU A 1 111 ? -4.916 -7.490 -2.757 1.00 98.56 111 LEU A N 1
ATOM 856 C CA . LEU A 1 111 ? -4.052 -8.672 -2.689 1.00 98.56 111 LEU A CA 1
ATOM 857 C C . LEU A 1 111 ? -2.660 -8.393 -3.272 1.00 98.56 111 LEU A C 1
ATOM 859 O O . LEU A 1 111 ? -1.656 -8.775 -2.668 1.00 98.56 111 LEU A O 1
ATOM 863 N N . LEU A 1 112 ? -2.590 -7.683 -4.403 1.00 98.38 112 LEU A N 1
ATOM 864 C CA . LEU A 1 112 ? -1.326 -7.234 -4.986 1.00 98.38 112 LEU A CA 1
ATOM 865 C C . LEU A 1 112 ? -0.587 -6.292 -4.022 1.00 98.38 112 LEU A C 1
ATOM 867 O O . LEU A 1 112 ? 0.557 -6.551 -3.650 1.00 98.38 112 LEU A O 1
ATOM 871 N N . LEU A 1 113 ? -1.265 -5.246 -3.551 1.00 98.12 113 LEU A N 1
ATOM 872 C CA . LEU A 1 113 ? -0.689 -4.204 -2.708 1.00 98.12 113 LEU A CA 1
ATOM 873 C C . LEU A 1 113 ? -0.208 -4.742 -1.352 1.00 98.12 113 LEU A C 1
ATOM 875 O O . LEU A 1 113 ? 0.903 -4.440 -0.913 1.00 98.12 113 LEU A O 1
ATOM 879 N N . GLN A 1 114 ? -0.997 -5.575 -0.673 1.00 98.00 114 GLN A N 1
ATOM 880 C CA . GLN A 1 114 ? -0.611 -6.145 0.623 1.00 98.00 114 GLN A CA 1
ATOM 881 C C . GLN A 1 114 ? 0.629 -7.043 0.506 1.00 98.00 114 GLN A C 1
ATOM 883 O O . GLN A 1 114 ? 1.463 -7.058 1.418 1.00 98.00 114 GLN A O 1
ATOM 888 N N . SER A 1 115 ? 0.823 -7.683 -0.652 1.00 98.06 115 SER A N 1
ATOM 889 C CA . SER A 1 115 ? 1.965 -8.560 -0.915 1.00 98.06 115 SER A CA 1
ATOM 890 C C . SER A 1 115 ? 3.301 -7.830 -1.062 1.00 98.06 115 SER A C 1
ATOM 892 O O . SER A 1 115 ? 4.351 -8.463 -0.936 1.00 98.06 115 SER A O 1
ATOM 894 N N . THR A 1 116 ? 3.281 -6.511 -1.304 1.00 97.62 116 THR A N 1
ATOM 895 C CA . THR A 1 116 ? 4.504 -5.782 -1.650 1.00 97.62 116 THR A CA 1
ATOM 896 C C . THR A 1 116 ? 5.535 -5.757 -0.522 1.00 97.62 116 THR A C 1
ATOM 898 O O . THR A 1 116 ? 5.206 -5.629 0.668 1.00 97.62 116 THR A O 1
ATOM 901 N N . ARG A 1 117 ? 6.810 -5.813 -0.895 1.00 95.12 117 ARG A N 1
ATOM 902 C CA . ARG A 1 117 ? 7.954 -5.594 -0.008 1.00 95.12 117 ARG A CA 1
ATOM 903 C C . ARG A 1 117 ? 8.752 -4.420 -0.522 1.00 95.12 117 ARG A C 1
ATOM 905 O O . ARG A 1 117 ? 9.050 -4.383 -1.704 1.00 95.12 117 ARG A O 1
ATOM 912 N N . LEU A 1 118 ? 9.099 -3.494 0.363 1.00 92.38 118 LEU A N 1
ATOM 913 C CA . LEU A 1 118 ? 9.945 -2.363 0.016 1.00 92.38 118 LEU A CA 1
ATOM 914 C C . LEU A 1 118 ? 11.412 -2.823 0.012 1.00 92.38 118 LEU A C 1
ATOM 916 O O . LEU A 1 118 ? 11.893 -3.226 1.076 1.00 92.38 118 LEU A O 1
ATOM 920 N N . PRO A 1 119 ? 12.105 -2.809 -1.141 1.00 91.06 119 PRO A N 1
ATOM 921 C CA . PRO A 1 119 ? 13.546 -3.024 -1.183 1.00 91.06 119 PRO A CA 1
ATOM 922 C C . PRO A 1 119 ? 14.293 -1.931 -0.420 1.00 91.06 119 PRO A C 1
ATOM 924 O O . PRO A 1 119 ? 13.822 -0.798 -0.301 1.00 91.06 119 PRO A O 1
ATOM 927 N N . GLU A 1 120 ? 15.480 -2.260 0.079 1.00 87.19 120 GLU A N 1
ATOM 928 C CA . GLU A 1 120 ? 16.373 -1.259 0.651 1.00 87.19 120 GLU A CA 1
ATOM 929 C C . GLU A 1 120 ? 17.127 -0.536 -0.468 1.00 87.19 120 GLU A C 1
ATOM 931 O O . GLU A 1 120 ? 17.875 -1.162 -1.213 1.00 87.19 120 GLU A O 1
ATOM 936 N N . ILE A 1 121 ? 16.981 0.790 -0.549 1.00 86.94 121 ILE A N 1
ATOM 937 C CA . ILE A 1 121 ? 17.873 1.619 -1.370 1.00 86.94 121 ILE A CA 1
ATOM 938 C C . ILE A 1 121 ? 19.057 2.045 -0.510 1.00 86.94 121 ILE A C 1
ATOM 940 O O . ILE A 1 121 ? 18.879 2.759 0.489 1.00 86.94 121 ILE A O 1
ATOM 944 N N . LYS A 1 122 ? 20.261 1.633 -0.910 1.00 84.94 122 LYS A N 1
ATOM 945 C CA . LYS A 1 122 ? 21.500 1.984 -0.216 1.00 84.94 122 LYS A CA 1
ATOM 946 C C . LYS A 1 122 ? 21.903 3.421 -0.546 1.00 84.94 122 LYS A C 1
ATOM 948 O O . LYS A 1 122 ? 21.417 4.042 -1.484 1.00 84.94 122 LYS A O 1
ATOM 953 N N . ASN A 1 123 ? 22.793 3.981 0.271 1.00 82.25 123 ASN A N 1
ATOM 954 C CA . ASN A 1 123 ? 23.503 5.236 -0.015 1.00 82.25 123 ASN A CA 1
ATOM 955 C C . ASN A 1 123 ? 22.642 6.498 -0.259 1.00 82.25 123 ASN A C 1
ATOM 957 O O . ASN A 1 123 ? 23.166 7.519 -0.710 1.00 82.25 123 ASN A O 1
ATOM 961 N N . VAL A 1 124 ? 21.355 6.492 0.106 1.00 85.62 124 VAL A N 1
ATOM 962 C CA . VAL A 1 124 ? 20.510 7.695 0.055 1.00 85.62 124 VAL A CA 1
ATOM 963 C C . VAL A 1 124 ? 21.018 8.716 1.077 1.00 85.62 124 VAL A C 1
ATOM 965 O O . VAL A 1 124 ? 21.130 8.422 2.271 1.00 85.62 124 VAL A O 1
ATOM 968 N N . LYS A 1 125 ? 21.341 9.926 0.616 1.00 86.94 125 LYS A N 1
ATOM 969 C CA . LYS A 1 125 ? 21.811 11.037 1.460 1.00 86.94 125 LYS A CA 1
ATOM 970 C C . LYS A 1 125 ? 20.626 11.828 2.031 1.00 86.94 125 LYS A C 1
ATOM 972 O O . LYS A 1 125 ? 19.552 11.841 1.442 1.00 86.94 125 LYS A O 1
ATOM 977 N N . GLY A 1 126 ? 20.833 12.503 3.163 1.00 91.81 126 GLY A N 1
ATOM 978 C CA . GLY A 1 126 ? 19.826 13.360 3.808 1.00 91.81 126 GLY A CA 1
ATOM 979 C C . GLY A 1 126 ? 19.365 12.859 5.178 1.00 91.81 126 GLY A C 1
ATOM 980 O O . GLY A 1 126 ? 19.922 11.905 5.734 1.00 91.81 126 GLY A O 1
ATOM 981 N N . THR A 1 127 ? 18.354 13.524 5.739 1.00 93.88 127 THR A N 1
ATOM 982 C CA . THR A 1 127 ? 17.738 13.142 7.017 1.00 93.88 127 THR A CA 1
ATOM 983 C C . THR A 1 127 ? 16.943 11.837 6.884 1.00 93.88 127 THR A C 1
ATOM 985 O O . THR A 1 127 ? 16.656 11.371 5.783 1.00 93.88 127 THR A O 1
ATOM 988 N N . ASN A 1 128 ? 16.531 11.230 8.002 1.00 89.88 128 ASN A N 1
ATOM 989 C CA . ASN A 1 128 ? 15.664 10.043 7.955 1.00 89.88 128 ASN A CA 1
ATOM 990 C C . ASN A 1 128 ? 14.331 10.317 7.236 1.00 89.88 128 ASN A C 1
ATOM 992 O O . ASN A 1 128 ? 13.805 9.430 6.564 1.00 89.88 128 ASN A O 1
ATOM 996 N N . THR A 1 129 ? 13.806 11.538 7.349 1.00 90.31 129 THR A N 1
ATOM 997 C CA . THR A 1 129 ? 12.596 11.969 6.643 1.00 90.31 129 THR A CA 1
ATOM 998 C C . THR A 1 129 ? 12.838 12.048 5.139 1.00 90.31 129 THR A C 1
ATOM 1000 O O . THR A 1 129 ? 12.032 11.522 4.374 1.00 90.31 129 THR A O 1
ATOM 1003 N N . ASP A 1 130 ? 13.970 12.620 4.713 1.00 91.06 130 ASP A N 1
ATOM 1004 C CA . ASP A 1 130 ? 14.337 12.708 3.292 1.00 91.06 130 ASP A CA 1
ATOM 1005 C C . ASP A 1 130 ? 14.504 11.319 2.680 1.00 91.06 130 ASP A C 1
ATOM 1007 O O . ASP A 1 130 ? 13.952 11.039 1.618 1.00 91.06 130 ASP A O 1
ATOM 1011 N N . LYS A 1 131 ? 15.189 10.414 3.391 1.00 91.75 131 LYS A N 1
ATOM 1012 C CA . LYS A 1 131 ? 15.381 9.024 2.958 1.00 91.75 131 LYS A CA 1
ATOM 1013 C C . LYS A 1 131 ? 14.053 8.295 2.779 1.00 91.75 131 LYS A C 1
ATOM 1015 O O . LYS A 1 131 ? 13.844 7.672 1.744 1.00 91.75 131 LYS A O 1
ATOM 1020 N N . LYS A 1 132 ? 13.138 8.406 3.751 1.00 90.56 132 LYS A N 1
ATOM 1021 C CA . LYS A 1 132 ? 11.794 7.811 3.660 1.00 90.56 132 LYS A CA 1
ATOM 1022 C C . LYS A 1 132 ? 11.005 8.388 2.488 1.00 90.56 132 LYS A C 1
ATOM 1024 O O . LYS A 1 132 ? 10.428 7.631 1.715 1.00 90.56 132 LYS A O 1
ATOM 1029 N N . LYS A 1 133 ? 10.994 9.716 2.342 1.00 90.50 133 LYS A N 1
ATOM 1030 C CA . LYS A 1 133 ? 10.298 10.393 1.241 1.00 90.50 133 LYS A CA 1
ATOM 1031 C C . LYS A 1 133 ? 10.844 9.940 -0.112 1.00 90.50 133 LYS A C 1
ATOM 1033 O O . LYS A 1 133 ? 10.060 9.623 -0.998 1.00 90.50 133 LYS A O 1
ATOM 1038 N N . PHE A 1 134 ? 12.167 9.861 -0.249 1.00 91.75 134 PHE A N 1
ATOM 1039 C CA . PHE A 1 134 ? 12.821 9.363 -1.454 1.00 91.75 134 PHE A CA 1
ATOM 1040 C C . PHE A 1 134 ? 12.466 7.898 -1.731 1.00 91.75 134 PHE A C 1
ATOM 1042 O O . PHE A 1 134 ? 12.054 7.589 -2.843 1.00 91.75 134 PHE A O 1
ATOM 1049 N N . HIS A 1 135 ? 12.547 7.012 -0.731 1.00 92.38 135 HIS A N 1
ATOM 1050 C CA . HIS A 1 135 ? 12.160 5.599 -0.868 1.00 92.38 135 HIS A CA 1
ATOM 1051 C C . HIS A 1 135 ? 10.731 5.456 -1.394 1.00 92.38 135 HIS A C 1
ATOM 1053 O O . HIS A 1 135 ? 10.516 4.811 -2.416 1.00 92.38 135 HIS A O 1
ATOM 1059 N N . PHE A 1 136 ? 9.767 6.104 -0.740 1.00 93.31 136 PHE A N 1
ATOM 1060 C CA . PHE A 1 136 ? 8.359 6.009 -1.114 1.00 93.31 136 PHE A CA 1
ATOM 1061 C C . PHE A 1 136 ? 8.070 6.649 -2.482 1.00 93.31 136 PHE A C 1
ATOM 1063 O O . PHE A 1 136 ? 7.371 6.047 -3.288 1.00 93.31 136 PHE A O 1
ATOM 1070 N N . ASN A 1 137 ? 8.656 7.804 -2.805 1.00 93.06 137 ASN A N 1
ATOM 1071 C CA . ASN A 1 137 ? 8.472 8.438 -4.121 1.00 93.06 137 ASN A CA 1
ATOM 1072 C C . ASN A 1 137 ? 9.204 7.718 -5.267 1.00 93.06 137 ASN A C 1
ATOM 1074 O O . ASN A 1 137 ? 8.973 8.041 -6.428 1.00 93.06 137 ASN A O 1
ATOM 1078 N N . SER A 1 138 ? 10.108 6.783 -4.961 1.00 93.12 138 SER A N 1
ATOM 1079 C CA . SER A 1 138 ? 10.847 6.031 -5.981 1.00 93.12 138 SER A CA 1
ATOM 1080 C C . SER A 1 138 ? 10.314 4.614 -6.178 1.00 93.12 138 SER A C 1
ATOM 1082 O O . SER A 1 138 ? 10.280 4.119 -7.300 1.00 93.12 138 SER A O 1
ATOM 1084 N N . LEU A 1 139 ? 9.915 3.951 -5.089 1.00 94.12 139 LEU A N 1
ATOM 1085 C CA . LEU A 1 139 ? 9.521 2.539 -5.073 1.00 94.12 139 LEU A CA 1
ATOM 1086 C C . LEU A 1 139 ? 8.036 2.329 -4.754 1.00 94.12 139 LEU A C 1
ATOM 1088 O O . LEU A 1 139 ? 7.561 1.192 -4.780 1.00 94.12 139 LEU A O 1
ATOM 1092 N N . GLY A 1 140 ? 7.309 3.388 -4.394 1.00 95.06 140 GLY A N 1
ATOM 1093 C CA . GLY A 1 140 ? 5.950 3.263 -3.888 1.00 95.06 140 GLY A CA 1
ATOM 1094 C C . GLY A 1 140 ? 5.901 2.397 -2.638 1.00 95.06 140 GLY A C 1
ATOM 1095 O O . GLY A 1 140 ? 6.667 2.569 -1.690 1.00 95.06 140 GLY A O 1
ATOM 1096 N N . TYR A 1 141 ? 5.012 1.413 -2.656 1.00 96.25 141 TYR A N 1
ATOM 1097 C CA . TYR A 1 141 ? 4.891 0.383 -1.633 1.00 96.25 141 TYR A CA 1
ATOM 1098 C C . TYR A 1 141 ? 5.813 -0.824 -1.870 1.00 96.25 141 TYR A C 1
ATOM 1100 O O . TYR A 1 141 ? 5.842 -1.726 -1.026 1.00 96.25 141 TYR A O 1
ATOM 1108 N N . GLY A 1 142 ? 6.570 -0.849 -2.972 1.00 95.88 142 GLY A N 1
ATOM 1109 C CA . GLY A 1 142 ? 7.611 -1.833 -3.265 1.00 95.88 142 GLY A CA 1
ATOM 1110 C C . GLY A 1 142 ? 7.236 -2.901 -4.299 1.00 95.88 142 GLY A C 1
ATOM 1111 O O . GLY A 1 142 ? 6.303 -2.739 -5.081 1.00 95.88 142 GLY A O 1
ATOM 1112 N N . LEU A 1 143 ? 7.990 -4.003 -4.286 1.00 96.62 143 LEU A N 1
ATOM 1113 C CA . LEU A 1 143 ? 7.874 -5.133 -5.211 1.00 96.62 143 LEU A CA 1
ATOM 1114 C C . LEU A 1 143 ? 6.745 -6.083 -4.777 1.00 96.62 143 LEU A C 1
ATOM 1116 O O . LEU A 1 143 ? 6.825 -6.612 -3.661 1.00 96.62 143 LEU A O 1
ATOM 1120 N N . PRO A 1 144 ? 5.713 -6.331 -5.603 1.00 97.62 144 PRO A N 1
ATOM 1121 C CA . PRO A 1 144 ? 4.674 -7.317 -5.310 1.00 97.62 144 PRO A CA 1
ATOM 1122 C C . PRO A 1 144 ? 5.214 -8.752 -5.370 1.00 97.62 144 PRO A C 1
ATOM 1124 O O . PRO A 1 144 ? 6.148 -9.057 -6.107 1.00 97.62 144 PRO A O 1
ATOM 1127 N N . ASN A 1 145 ? 4.595 -9.661 -4.614 1.00 97.44 145 ASN A N 1
ATOM 1128 C CA . ASN A 1 145 ? 4.964 -11.075 -4.589 1.00 97.44 145 ASN A CA 1
ATOM 1129 C C . ASN A 1 145 ? 3.711 -11.954 -4.689 1.00 97.44 145 ASN A C 1
ATOM 1131 O O . ASN A 1 145 ? 2.819 -11.876 -3.847 1.00 97.44 145 ASN A O 1
ATOM 1135 N N . TYR A 1 146 ? 3.657 -12.815 -5.706 1.00 97.88 146 TYR A N 1
ATOM 1136 C CA . TYR A 1 146 ? 2.477 -13.635 -5.978 1.00 97.88 146 TYR A CA 1
ATOM 1137 C C . TYR A 1 146 ? 2.101 -14.567 -4.814 1.00 97.88 146 TYR A C 1
ATOM 1139 O O . TYR A 1 146 ? 0.943 -14.587 -4.403 1.00 97.88 146 TYR A O 1
ATOM 1147 N N . GLU A 1 147 ? 3.063 -15.282 -4.229 1.00 97.31 147 GLU A N 1
ATOM 1148 C CA . GLU A 1 147 ? 2.795 -16.213 -3.124 1.00 97.31 147 GLU A CA 1
ATOM 1149 C C . GLU A 1 147 ? 2.242 -15.478 -1.895 1.00 97.31 147 GLU A C 1
ATOM 1151 O O . GLU A 1 147 ? 1.251 -15.893 -1.294 1.00 97.31 147 GLU A O 1
ATOM 1156 N N . TYR A 1 148 ? 2.809 -14.316 -1.562 1.00 97.38 148 TYR A N 1
ATOM 1157 C CA . TYR A 1 148 ? 2.306 -13.470 -0.475 1.00 97.38 148 TYR A CA 1
ATOM 1158 C C . TYR A 1 148 ? 0.941 -12.851 -0.782 1.00 97.38 148 TYR A C 1
ATOM 1160 O O . TYR A 1 148 ? 0.175 -12.584 0.152 1.00 97.38 148 TYR A O 1
ATOM 1168 N N . ALA A 1 149 ? 0.628 -12.632 -2.061 1.00 97.56 149 ALA A N 1
ATOM 1169 C CA . ALA A 1 149 ? -0.666 -12.131 -2.497 1.00 97.56 149 ALA A CA 1
ATOM 1170 C C . ALA A 1 149 ? -1.780 -13.150 -2.240 1.00 97.56 149 ALA A C 1
ATOM 1172 O O . ALA A 1 149 ? -2.855 -12.769 -1.794 1.00 97.56 149 ALA A O 1
ATOM 1173 N N . ILE A 1 150 ? -1.519 -14.436 -2.484 1.00 95.50 150 ILE A N 1
ATOM 1174 C CA . ILE A 1 150 ? -2.558 -15.472 -2.557 1.00 95.50 150 ILE A CA 1
ATOM 1175 C C . ILE A 1 150 ? -2.594 -16.456 -1.384 1.00 95.50 150 ILE A C 1
ATOM 1177 O O . ILE A 1 150 ? -3.497 -17.301 -1.342 1.00 95.50 150 ILE A O 1
ATOM 1181 N N . ALA A 1 151 ? -1.616 -16.415 -0.480 1.00 94.38 151 ALA A N 1
ATOM 1182 C CA . ALA A 1 151 ? -1.487 -17.393 0.592 1.00 94.38 151 ALA A CA 1
ATOM 1183 C C . ALA A 1 151 ? -1.212 -16.761 1.963 1.00 94.38 151 ALA A C 1
ATOM 1185 O O . ALA A 1 151 ? -0.565 -15.721 2.107 1.00 94.38 151 ALA A O 1
ATOM 1186 N N . SER A 1 152 ? -1.714 -17.450 2.987 1.00 95.56 152 SER A N 1
ATOM 1187 C CA . SER A 1 152 ? -1.206 -17.359 4.355 1.00 95.56 152 SER A CA 1
ATOM 1188 C C . SER A 1 152 ? -0.253 -18.529 4.600 1.00 95.56 152 SER A C 1
ATOM 1190 O O . SER A 1 152 ? -0.416 -19.594 4.008 1.00 95.56 152 SER A O 1
ATOM 1192 N N . PHE A 1 153 ? 0.705 -18.330 5.495 1.00 95.12 153 PHE A N 1
ATOM 1193 C CA . PHE A 1 153 ? 1.695 -19.312 5.932 1.00 95.12 153 PHE A CA 1
ATOM 1194 C C . PHE A 1 153 ? 1.614 -19.449 7.450 1.00 95.12 153 PHE A C 1
ATOM 1196 O O . PHE A 1 153 ? 0.929 -18.661 8.106 1.00 95.12 153 PHE A O 1
ATOM 1203 N N . ASP A 1 154 ? 2.336 -20.406 8.031 1.00 93.94 154 ASP A N 1
ATOM 1204 C CA . ASP A 1 154 ? 2.310 -20.611 9.481 1.00 93.94 154 ASP A CA 1
ATOM 1205 C C . ASP A 1 154 ? 2.630 -19.321 10.247 1.00 93.94 154 ASP A C 1
ATOM 1207 O O . ASP A 1 154 ? 1.872 -18.954 11.146 1.00 93.94 154 ASP A O 1
ATOM 1211 N N . ASN A 1 155 ? 3.650 -18.580 9.809 1.00 94.56 155 ASN A N 1
ATOM 1212 C CA . ASN A 1 155 ? 4.119 -17.325 10.399 1.00 94.56 155 ASN A CA 1
ATOM 1213 C C . ASN A 1 155 ? 3.489 -16.049 9.823 1.00 94.56 155 ASN A C 1
ATOM 1215 O O . ASN A 1 155 ? 3.892 -14.947 10.200 1.00 94.56 155 ASN A O 1
ATOM 1219 N N . ARG A 1 156 ? 2.530 -16.161 8.901 1.00 95.69 156 ARG A N 1
ATOM 1220 C CA . ARG A 1 156 ? 1.962 -15.008 8.201 1.00 95.69 156 ARG A CA 1
ATOM 1221 C C . ARG A 1 156 ? 0.501 -15.238 7.872 1.00 95.69 156 ARG A C 1
ATOM 1223 O O . ARG A 1 156 ? 0.171 -16.043 7.008 1.00 95.69 156 ARG A O 1
ATOM 1230 N N . VAL A 1 157 ? -0.373 -14.456 8.484 1.00 96.75 157 VAL A N 1
ATOM 1231 C CA . VAL A 1 157 ? -1.819 -14.561 8.276 1.00 96.75 157 VAL A CA 1
ATOM 1232 C C . VAL A 1 157 ? -2.334 -13.306 7.604 1.00 96.75 157 VAL A C 1
ATOM 1234 O O . VAL A 1 157 ? -2.051 -12.207 8.072 1.00 96.75 157 VAL A O 1
ATOM 1237 N N . VAL A 1 158 ? -3.099 -13.476 6.528 1.00 97.12 158 VAL A N 1
ATOM 1238 C CA . VAL A 1 158 ? -3.814 -12.389 5.851 1.00 97.12 158 VAL A CA 1
ATOM 1239 C C . VAL A 1 158 ? -5.278 -12.438 6.276 1.00 97.12 158 VAL A C 1
ATOM 1241 O O . VAL A 1 158 ? -5.970 -13.423 6.024 1.00 97.12 158 VAL A O 1
ATOM 1244 N N . LEU A 1 159 ? -5.741 -11.377 6.929 1.00 97.00 159 LEU A N 1
ATOM 1245 C CA . LEU A 1 159 ? -7.149 -11.123 7.214 1.00 97.00 159 LEU A CA 1
ATOM 1246 C C . LEU A 1 159 ? -7.648 -10.126 6.178 1.00 97.00 159 LEU A C 1
ATOM 1248 O O . LEU A 1 159 ? -6.989 -9.112 5.957 1.00 97.00 159 LEU A O 1
ATOM 1252 N N . LEU A 1 160 ? -8.770 -10.417 5.533 1.00 96.50 160 LEU A N 1
ATOM 1253 C CA . LEU A 1 160 ? -9.270 -9.639 4.408 1.00 96.50 160 LEU A CA 1
ATOM 1254 C C . LEU A 1 160 ? -10.790 -9.526 4.473 1.00 96.50 160 LEU A C 1
ATOM 1256 O O . LEU A 1 160 ? -11.456 -10.491 4.846 1.00 96.50 160 LEU A O 1
ATOM 1260 N N . ASP A 1 161 ? -11.301 -8.358 4.099 1.00 97.56 161 ASP A N 1
ATOM 1261 C CA . ASP A 1 161 ? -12.727 -8.077 3.991 1.00 97.56 161 ASP A CA 1
ATOM 1262 C C . ASP A 1 161 ? -13.020 -7.190 2.769 1.00 97.56 161 ASP A C 1
ATOM 1264 O O . ASP A 1 161 ? -12.225 -6.311 2.410 1.00 97.56 161 ASP A O 1
ATOM 1268 N N . GLU A 1 162 ? -14.163 -7.436 2.132 1.00 97.19 162 GLU A N 1
ATOM 1269 C CA . GLU A 1 162 ? -14.753 -6.574 1.107 1.00 97.19 162 GLU A CA 1
ATOM 1270 C C . GLU A 1 162 ? -16.096 -6.075 1.616 1.00 97.19 162 GLU A C 1
ATOM 1272 O O . GLU A 1 162 ? -16.970 -6.865 1.971 1.00 97.19 162 GLU A O 1
ATOM 1277 N N . ALA A 1 163 ? -16.258 -4.758 1.648 1.00 97.94 163 ALA A N 1
ATOM 1278 C CA . ALA A 1 163 ? -17.425 -4.140 2.245 1.00 97.94 163 ALA A CA 1
ATOM 1279 C C . ALA A 1 163 ? -17.743 -2.800 1.581 1.00 97.94 163 ALA A C 1
ATOM 1281 O O . ALA A 1 163 ? -17.015 -2.293 0.725 1.00 97.94 163 ALA A O 1
ATOM 1282 N N . THR A 1 164 ? -18.858 -2.220 2.011 1.00 98.12 164 THR A N 1
ATOM 1283 C CA . THR A 1 164 ? -19.349 -0.921 1.558 1.00 98.12 164 THR A CA 1
ATOM 1284 C C . THR A 1 164 ? -19.477 0.017 2.748 1.00 98.12 164 THR A C 1
ATOM 1286 O O . THR A 1 164 ? -19.952 -0.398 3.806 1.00 98.12 164 THR A O 1
ATOM 1289 N N . ILE A 1 165 ? -19.101 1.285 2.592 1.00 98.06 165 ILE A N 1
ATOM 1290 C CA . ILE A 1 165 ? -19.213 2.298 3.650 1.00 98.06 165 ILE A CA 1
ATOM 1291 C C . ILE A 1 165 ? -19.904 3.558 3.122 1.00 98.06 165 ILE A C 1
ATOM 1293 O O . ILE A 1 165 ? -19.542 4.085 2.071 1.00 98.06 165 ILE A O 1
ATOM 1297 N N . GLY A 1 166 ? -20.914 4.047 3.845 1.00 97.62 166 GLY A N 1
ATOM 1298 C CA . GLY A 1 166 ? -21.601 5.301 3.510 1.00 97.62 166 GLY A CA 1
ATOM 1299 C C . GLY A 1 166 ? -20.706 6.529 3.703 1.00 97.62 166 GLY A C 1
ATOM 1300 O O . GLY A 1 166 ? -19.662 6.450 4.353 1.00 97.62 166 GLY A O 1
ATOM 1301 N N . LEU A 1 167 ? -21.099 7.668 3.138 1.00 95.69 167 LEU A N 1
ATOM 1302 C CA . LEU A 1 167 ? -20.400 8.941 3.350 1.00 95.69 167 LEU A CA 1
ATOM 1303 C C . LEU A 1 167 ? -20.445 9.373 4.820 1.00 95.69 167 LEU A C 1
ATOM 1305 O O . LEU A 1 167 ? -21.472 9.219 5.479 1.00 95.69 167 LEU A O 1
ATOM 1309 N N . ASN A 1 168 ? -19.346 9.952 5.311 1.00 93.81 168 ASN A N 1
ATOM 1310 C CA . ASN A 1 168 ? -19.189 10.428 6.689 1.00 93.81 168 ASN A CA 1
ATOM 1311 C C . ASN A 1 168 ? -19.561 9.348 7.718 1.00 93.81 168 ASN A C 1
ATOM 1313 O O . ASN A 1 168 ? -20.251 9.596 8.707 1.00 93.81 168 ASN A O 1
ATOM 1317 N N . LYS A 1 169 ? -19.110 8.121 7.456 1.00 95.75 169 LYS A N 1
ATOM 1318 C CA . LYS A 1 169 ? -19.253 6.961 8.339 1.00 95.75 169 LYS A CA 1
ATOM 1319 C C . LYS A 1 169 ? -17.874 6.390 8.638 1.00 95.75 169 LYS A C 1
ATOM 1321 O O . LYS A 1 169 ? -16.909 6.638 7.910 1.00 95.75 169 LYS A O 1
ATOM 1326 N N . ILE A 1 170 ? -17.816 5.573 9.682 1.00 97.06 170 ILE A N 1
ATOM 1327 C CA . ILE A 1 170 ? -16.662 4.730 9.982 1.00 97.06 170 ILE A CA 1
ATOM 1328 C C . ILE A 1 170 ? -17.040 3.252 9.894 1.00 97.06 170 ILE A C 1
ATOM 1330 O O . ILE A 1 170 ? -18.195 2.889 10.117 1.00 97.06 170 ILE A O 1
ATOM 1334 N N . GLN A 1 171 ? -16.052 2.407 9.621 1.00 97.31 171 GLN A N 1
ATOM 1335 C CA . GLN A 1 171 ? -16.120 0.966 9.840 1.00 97.31 171 GLN A CA 1
ATOM 1336 C C . GLN A 1 171 ? -15.029 0.571 10.832 1.00 97.31 171 GLN A C 1
ATOM 1338 O O . GLN A 1 171 ? -13.878 0.985 10.689 1.00 97.31 171 GLN A O 1
ATOM 1343 N N . VAL A 1 172 ? -15.380 -0.251 11.820 1.00 96.62 172 VAL A N 1
ATOM 1344 C CA . VAL A 1 172 ? -14.453 -0.716 12.857 1.00 96.62 172 VAL A CA 1
ATOM 1345 C C . VAL A 1 172 ? -14.292 -2.230 12.776 1.00 96.62 172 VAL A C 1
ATOM 1347 O O . VAL A 1 172 ? -15.273 -2.972 12.770 1.00 96.62 172 VAL A O 1
ATOM 1350 N N . TYR A 1 173 ? -13.043 -2.687 12.749 1.00 95.25 173 TYR A N 1
ATOM 1351 C CA . TYR A 1 173 ? -12.661 -4.094 12.795 1.00 95.25 173 TYR A CA 1
ATOM 1352 C C . TYR A 1 173 ? -11.854 -4.368 14.059 1.00 95.25 173 TYR A C 1
ATOM 1354 O O . TYR A 1 173 ? -10.866 -3.685 14.322 1.00 95.25 173 TYR A O 1
ATOM 1362 N N . SER A 1 174 ? -12.236 -5.403 14.808 1.00 92.44 174 SER A N 1
ATOM 1363 C CA . SER A 1 174 ? -11.477 -5.892 15.962 1.00 92.44 174 SER A CA 1
ATOM 1364 C C . SER A 1 174 ? -10.729 -7.175 15.599 1.00 92.44 174 SER A C 1
ATOM 1366 O O . SER A 1 174 ? -11.334 -8.175 15.199 1.00 92.44 174 SER A O 1
ATOM 1368 N N . VAL A 1 175 ? -9.404 -7.140 15.725 1.00 91.06 175 VAL A N 1
ATOM 1369 C CA . VAL A 1 175 ? -8.487 -8.217 15.344 1.00 91.06 175 VAL A CA 1
ATOM 1370 C C . VAL A 1 175 ? -7.730 -8.716 16.568 1.00 91.06 175 VAL A C 1
ATOM 1372 O O . VAL A 1 175 ? -6.868 -8.034 17.124 1.00 91.06 175 VAL A O 1
ATOM 1375 N N . ASP A 1 176 ? -8.014 -9.954 16.962 1.00 88.81 176 ASP A N 1
ATOM 1376 C CA . ASP A 1 176 ? -7.309 -10.620 18.054 1.00 88.81 176 ASP A CA 1
ATOM 1377 C C . ASP A 1 176 ? -5.935 -11.098 17.593 1.00 88.81 176 ASP A C 1
ATOM 1379 O O . ASP A 1 176 ? -5.794 -12.165 16.986 1.00 88.81 176 ASP A O 1
ATOM 1383 N N . VAL A 1 177 ? -4.904 -10.325 17.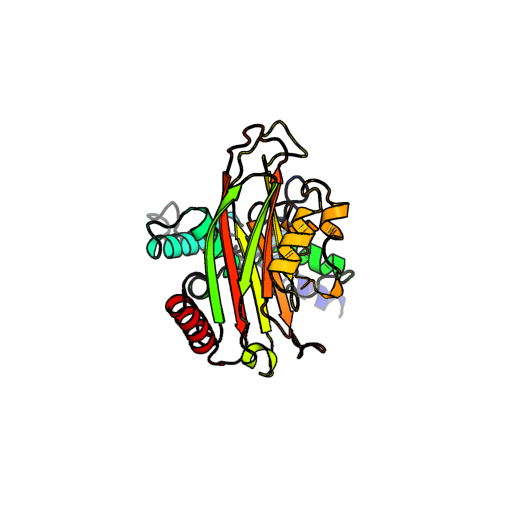917 1.00 90.06 177 VAL A N 1
ATOM 1384 C CA . VAL A 1 177 ? -3.519 -10.731 17.684 1.00 90.06 177 VAL A CA 1
ATOM 1385 C C . VAL A 1 177 ? -3.083 -11.677 18.812 1.00 90.06 177 VAL A C 1
ATOM 1387 O O . VAL A 1 177 ? -3.128 -11.290 19.982 1.00 90.06 177 VAL A O 1
ATOM 1390 N N . PRO A 1 178 ? -2.661 -12.924 18.517 1.00 89.56 178 PRO A N 1
ATOM 1391 C CA . PRO A 1 178 ? -2.255 -13.863 19.558 1.00 89.56 178 PRO A CA 1
ATOM 1392 C C . PRO A 1 178 ? -1.052 -13.353 20.353 1.00 89.56 178 PRO A C 1
ATOM 1394 O O . PRO A 1 178 ? -0.104 -12.854 19.759 1.00 89.56 178 PRO A O 1
ATOM 1397 N N . LYS A 1 179 ? -1.016 -13.591 21.672 1.00 87.56 179 LYS A N 1
ATOM 1398 C CA . LYS A 1 179 ? 0.137 -13.230 22.525 1.00 87.56 179 LYS A CA 1
ATOM 1399 C C . LYS A 1 179 ? 1.471 -13.776 22.010 1.00 87.56 179 LYS A C 1
ATOM 1401 O O . LYS A 1 179 ? 2.463 -13.055 22.026 1.00 87.56 179 LYS A O 1
ATOM 1406 N N . LEU A 1 180 ? 1.447 -14.985 21.437 1.00 88.06 180 LEU A N 1
ATOM 1407 C CA . LEU A 1 180 ? 2.593 -15.615 20.771 1.00 88.06 180 LEU A CA 1
ATOM 1408 C C . LEU A 1 180 ? 3.260 -14.690 19.741 1.00 88.06 180 LEU A C 1
ATOM 1410 O O . LEU A 1 180 ? 4.476 -14.734 19.591 1.00 88.06 180 LEU A O 1
ATOM 1414 N N . PHE A 1 181 ? 2.481 -13.848 19.050 1.00 90.88 181 PHE A N 1
ATOM 1415 C CA . PHE A 1 181 ? 3.016 -12.867 18.113 1.00 90.88 181 PHE A CA 1
ATOM 1416 C C . PHE A 1 181 ? 4.000 -11.923 18.790 1.00 90.88 181 PHE A C 1
ATOM 1418 O O . PHE A 1 181 ? 5.009 -11.621 18.180 1.00 90.88 181 PHE A O 1
ATOM 1425 N N . PHE A 1 182 ? 3.727 -11.462 20.013 1.00 87.75 182 PHE A N 1
ATOM 1426 C CA . PHE A 1 182 ? 4.577 -10.515 20.737 1.00 87.75 182 PHE A CA 1
ATOM 1427 C C . PHE A 1 182 ? 5.672 -11.204 21.554 1.00 87.75 182 PHE A C 1
ATOM 1429 O O . PHE A 1 182 ? 6.800 -10.721 21.548 1.00 87.75 182 PHE A O 1
ATOM 1436 N N . GLU A 1 183 ? 5.344 -12.332 22.192 1.00 86.50 183 GLU A N 1
ATOM 1437 C CA . GLU A 1 183 ? 6.247 -13.109 23.056 1.00 86.50 183 GLU A CA 1
ATOM 1438 C C . GLU A 1 183 ? 7.394 -13.769 22.275 1.00 86.50 183 GLU A C 1
ATOM 1440 O O . GLU A 1 183 ? 8.502 -13.929 22.790 1.00 86.50 183 GLU A O 1
ATOM 1445 N N . ALA A 1 184 ? 7.153 -14.159 21.018 1.00 87.06 184 ALA A N 1
ATOM 1446 C CA . ALA A 1 184 ? 8.199 -14.713 20.171 1.00 87.06 184 ALA A CA 1
ATOM 1447 C C . ALA A 1 184 ? 9.268 -13.652 19.861 1.00 87.06 184 ALA A C 1
ATOM 1449 O O . ALA A 1 184 ? 8.974 -12.522 19.458 1.00 87.06 184 ALA A O 1
ATOM 1450 N N . LYS A 1 185 ? 10.544 -14.013 20.023 1.00 88.31 185 LYS A N 1
ATOM 1451 C CA . LYS A 1 185 ? 11.663 -13.150 19.623 1.00 88.31 185 LYS A CA 1
ATOM 1452 C C . LYS A 1 185 ? 11.770 -13.121 18.103 1.00 88.31 185 LYS A C 1
ATOM 1454 O O . LYS A 1 185 ? 11.632 -14.150 17.458 1.00 88.31 185 LYS A O 1
ATOM 1459 N N . GLY A 1 186 ? 12.069 -11.950 17.551 1.00 89.81 186 GLY A N 1
ATOM 1460 C CA . GLY A 1 186 ? 12.247 -11.775 16.112 1.00 89.81 186 GLY A CA 1
ATOM 1461 C C . GLY A 1 186 ? 11.513 -10.560 15.565 1.00 89.81 186 GLY A C 1
ATOM 1462 O O . GLY A 1 186 ? 10.745 -9.893 16.270 1.00 89.81 186 GLY A O 1
ATOM 1463 N N . HIS A 1 187 ? 11.797 -10.270 14.299 1.00 92.94 187 HIS A N 1
ATOM 1464 C CA . HIS A 1 187 ? 11.197 -9.174 13.555 1.00 92.94 187 HIS A CA 1
ATOM 1465 C C . HIS A 1 187 ? 9.727 -9.476 13.251 1.00 92.94 187 HIS A C 1
ATOM 1467 O O . HIS A 1 187 ? 9.393 -10.572 12.798 1.00 92.94 187 HIS A O 1
ATOM 1473 N N . LYS A 1 188 ? 8.854 -8.494 13.481 1.00 93.75 188 LYS A N 1
ATOM 1474 C CA . LYS A 1 188 ? 7.402 -8.638 13.301 1.00 93.75 188 LYS A CA 1
ATOM 1475 C C . LYS A 1 188 ? 6.870 -7.523 12.434 1.00 93.75 188 LYS A C 1
ATOM 1477 O O . LYS A 1 188 ? 7.377 -6.400 12.490 1.00 93.75 188 LYS A O 1
ATOM 1482 N N . ARG A 1 189 ? 5.839 -7.814 11.652 1.00 95.88 189 ARG A N 1
ATOM 1483 C CA . ARG A 1 189 ? 5.248 -6.865 10.715 1.00 95.88 189 ARG A CA 1
ATOM 1484 C C . ARG A 1 189 ? 3.734 -6.939 10.781 1.00 95.88 189 ARG A C 1
ATOM 1486 O O . ARG A 1 189 ? 3.155 -8.021 10.816 1.00 95.88 189 ARG A O 1
ATOM 1493 N N . VAL A 1 190 ? 3.118 -5.764 10.756 1.00 97.12 190 VAL A N 1
ATOM 1494 C CA . VAL A 1 190 ? 1.672 -5.595 10.632 1.00 97.12 190 VAL A CA 1
ATOM 1495 C C . VAL A 1 190 ? 1.388 -4.661 9.454 1.00 97.12 190 VAL A C 1
ATOM 1497 O O . VAL A 1 190 ? 1.216 -3.457 9.650 1.00 97.12 190 VAL A O 1
ATOM 1500 N N . PRO A 1 191 ? 1.462 -5.155 8.206 1.00 98.06 191 PRO A N 1
ATOM 1501 C CA . PRO A 1 191 ? 0.939 -4.445 7.047 1.00 98.06 191 PRO A CA 1
ATOM 1502 C C . PRO A 1 191 ? -0.585 -4.328 7.110 1.00 98.06 191 PRO A C 1
ATOM 1504 O O . PRO A 1 191 ? -1.271 -5.299 7.414 1.00 98.06 191 PRO A O 1
ATOM 1507 N N . VAL A 1 192 ? -1.116 -3.171 6.740 1.00 98.75 192 VAL A N 1
ATOM 1508 C CA . VAL A 1 192 ? -2.536 -2.987 6.427 1.00 98.75 192 VAL A CA 1
ATOM 1509 C C . VAL A 1 192 ? -2.622 -2.350 5.049 1.00 98.75 192 VAL A C 1
ATOM 1511 O O . VAL A 1 192 ? -1.877 -1.404 4.778 1.00 98.75 192 VAL A O 1
ATOM 1514 N N . ALA A 1 193 ? -3.494 -2.863 4.187 1.00 98.62 193 ALA A N 1
ATOM 1515 C CA . ALA A 1 193 ? -3.756 -2.311 2.865 1.00 98.62 193 ALA A CA 1
ATOM 1516 C C . ALA A 1 193 ? -5.244 -1.987 2.701 1.00 98.62 193 ALA A C 1
ATOM 1518 O O . ALA A 1 193 ? -6.097 -2.791 3.065 1.00 98.62 193 ALA A O 1
ATOM 1519 N N . LEU A 1 194 ? -5.547 -0.829 2.125 1.00 98.81 194 LEU A N 1
ATOM 1520 C CA . LEU A 1 194 ? -6.890 -0.350 1.823 1.00 98.81 194 LEU A CA 1
ATOM 1521 C C . LEU A 1 194 ? -6.941 0.094 0.361 1.00 98.81 194 LEU A C 1
ATOM 1523 O O . LEU A 1 194 ? -6.089 0.857 -0.099 1.00 98.81 194 LEU A O 1
ATOM 1527 N N . THR A 1 195 ? -7.949 -0.382 -0.360 1.00 98.62 195 THR A N 1
ATOM 1528 C CA . THR A 1 195 ? -8.158 -0.077 -1.777 1.00 98.62 195 THR A CA 1
ATOM 1529 C C . THR A 1 195 ? -9.621 0.226 -2.049 1.00 98.62 195 THR A C 1
ATOM 1531 O O . THR A 1 195 ? -10.491 -0.528 -1.616 1.00 98.62 195 THR A O 1
ATOM 1534 N N . PHE A 1 196 ? -9.879 1.296 -2.789 1.00 98.31 196 PHE A N 1
ATOM 1535 C CA . PHE A 1 196 ? -11.219 1.743 -3.164 1.00 98.31 196 PHE A CA 1
ATOM 1536 C C . PHE A 1 196 ? -11.169 2.500 -4.497 1.00 98.31 196 PHE A C 1
ATOM 1538 O O . PHE A 1 196 ? -10.100 2.705 -5.077 1.00 98.31 196 PHE A O 1
ATOM 1545 N N . ASN A 1 197 ? -12.328 2.893 -5.012 1.00 96.38 197 ASN A N 1
ATOM 1546 C CA . ASN A 1 197 ? -12.484 3.480 -6.341 1.00 96.38 197 ASN A CA 1
ATOM 1547 C C . ASN A 1 197 ? -13.627 4.513 -6.337 1.00 96.38 197 ASN A C 1
ATOM 1549 O O . ASN A 1 197 ? -14.730 4.202 -6.784 1.00 96.38 197 ASN A O 1
ATOM 1553 N N . PRO A 1 198 ? -13.393 5.728 -5.811 1.00 95.88 198 PRO A N 1
ATOM 1554 C CA . PRO A 1 198 ? -14.417 6.762 -5.754 1.00 95.88 198 PRO A CA 1
ATOM 1555 C C . PRO A 1 198 ? -14.636 7.393 -7.138 1.00 95.88 198 PRO A C 1
ATOM 1557 O O . PRO A 1 198 ? -13.737 7.340 -7.989 1.00 95.88 198 PRO A O 1
ATOM 1560 N N . PRO A 1 199 ? -15.789 8.041 -7.388 1.00 94.88 199 PRO A N 1
ATOM 1561 C CA . PRO A 1 199 ? -15.982 8.843 -8.584 1.00 94.88 199 PRO A CA 1
ATOM 1562 C C . PRO A 1 199 ? -14.958 9.976 -8.618 1.00 94.88 199 PRO A C 1
ATOM 1564 O O . PRO A 1 199 ? -14.591 10.544 -7.585 1.00 94.88 199 PRO A O 1
ATOM 1567 N N . THR A 1 200 ? -14.504 10.323 -9.818 1.00 93.25 200 THR A N 1
ATOM 1568 C CA . THR A 1 200 ? -13.512 11.377 -10.013 1.00 93.25 200 THR A CA 1
ATOM 1569 C C . THR A 1 200 ? -14.074 12.534 -10.824 1.00 93.25 200 THR A C 1
ATOM 1571 O O . THR A 1 200 ? -14.995 12.375 -11.628 1.00 93.25 200 THR A O 1
ATOM 1574 N N . ARG A 1 201 ? -13.522 13.732 -10.616 1.00 90.12 201 ARG A N 1
ATOM 1575 C CA . ARG A 1 201 ? -13.915 14.930 -11.362 1.00 90.12 201 ARG A CA 1
ATOM 1576 C C . ARG A 1 201 ? -12.698 15.774 -11.712 1.00 90.12 201 ARG A C 1
ATOM 1578 O O . ARG A 1 201 ? -12.194 16.525 -10.885 1.00 90.12 201 ARG A O 1
ATOM 1585 N N . MET A 1 202 ? -12.282 15.707 -12.978 1.00 83.62 202 MET A N 1
ATOM 1586 C CA . MET A 1 202 ? -11.083 16.395 -13.486 1.00 83.62 202 MET A CA 1
ATOM 1587 C C . MET A 1 202 ? -11.074 17.913 -13.246 1.00 83.62 202 MET A C 1
ATOM 1589 O O . MET A 1 202 ? -10.013 18.500 -13.080 1.00 83.62 202 MET A O 1
ATOM 1593 N N . THR A 1 203 ? -12.246 18.557 -13.196 1.00 84.75 203 THR A N 1
ATOM 1594 C CA . THR A 1 203 ? -12.358 20.010 -12.992 1.00 84.75 203 THR A CA 1
ATOM 1595 C C . THR A 1 203 ? -12.114 20.442 -11.546 1.00 84.75 203 THR A C 1
ATOM 1597 O O . THR A 1 203 ? -12.045 21.637 -11.279 1.00 84.75 203 THR A O 1
ATOM 1600 N N . ARG A 1 204 ? -12.051 19.503 -10.593 1.00 77.44 204 ARG A N 1
ATOM 1601 C CA . ARG A 1 204 ? -11.787 19.780 -9.178 1.00 77.44 204 ARG A CA 1
ATOM 1602 C C . ARG A 1 204 ? -10.351 19.378 -8.874 1.00 77.44 204 ARG A C 1
ATOM 1604 O O . ARG A 1 204 ? -10.104 18.255 -8.459 1.00 77.44 204 ARG A O 1
ATOM 1611 N N . GLY A 1 205 ? -9.415 20.285 -9.157 1.00 74.75 205 GLY A N 1
ATOM 1612 C CA . GLY A 1 205 ? -7.978 20.019 -9.060 1.00 74.75 205 GLY A CA 1
ATOM 1613 C C . GLY A 1 205 ? -7.558 19.505 -7.682 1.00 74.75 205 GLY A C 1
ATOM 1614 O O . GLY A 1 205 ? -7.014 18.412 -7.586 1.00 74.75 205 GLY A O 1
ATOM 1615 N N . ASP A 1 206 ? -7.871 20.245 -6.620 1.00 71.44 206 ASP A N 1
ATOM 1616 C CA . ASP A 1 206 ? -7.546 19.920 -5.221 1.00 71.44 206 ASP A CA 1
ATOM 1617 C C . ASP A 1 206 ? -8.433 18.815 -4.610 1.00 71.44 206 ASP A C 1
ATOM 1619 O O . ASP A 1 206 ? -8.013 18.112 -3.694 1.00 71.44 206 ASP A O 1
ATOM 1623 N N . SER A 1 207 ? -9.632 18.613 -5.162 1.00 79.62 207 SER A N 1
ATOM 1624 C CA . SER A 1 207 ? -10.632 17.636 -4.712 1.00 79.62 207 SER A CA 1
ATOM 1625 C C . SER A 1 207 ? -11.022 16.660 -5.828 1.00 79.62 207 SER A C 1
ATOM 1627 O O . SER A 1 207 ? -12.202 16.464 -6.115 1.00 79.62 207 SER A O 1
ATOM 1629 N N . TYR A 1 208 ? -10.029 16.062 -6.493 1.00 87.00 208 TYR A N 1
ATOM 1630 C CA . TYR A 1 208 ? -10.247 15.197 -7.662 1.00 87.00 208 TYR A CA 1
ATOM 1631 C C . TYR A 1 208 ? -11.125 13.972 -7.355 1.00 87.00 208 TYR A C 1
ATOM 1633 O O . TYR A 1 208 ? -11.923 13.563 -8.199 1.00 87.00 208 TYR A O 1
ATOM 1641 N N . LEU A 1 209 ? -11.006 13.411 -6.147 1.00 92.31 209 LEU A N 1
ATOM 1642 C CA . LEU A 1 209 ? -11.779 12.262 -5.661 1.00 92.31 209 LEU A CA 1
ATOM 1643 C C . LEU A 1 209 ? -13.071 12.731 -4.970 1.00 92.31 209 LEU A C 1
ATOM 1645 O O . LEU A 1 209 ? -13.031 13.679 -4.187 1.00 92.31 209 LEU A O 1
ATOM 1649 N N . GLY A 1 210 ? -14.202 12.070 -5.235 1.00 93.50 210 GLY A N 1
ATOM 1650 C CA . GLY A 1 210 ? -15.513 12.416 -4.660 1.00 93.50 210 GLY A CA 1
ATOM 1651 C C . GLY A 1 210 ? -15.640 12.202 -3.161 1.00 93.50 210 GLY A C 1
ATOM 1652 O O . GLY A 1 210 ? -16.295 12.985 -2.470 1.00 93.50 210 GLY A O 1
ATOM 1653 N N . ASN A 1 211 ? -14.957 11.188 -2.659 1.00 94.69 211 ASN A N 1
ATOM 1654 C CA . ASN A 1 211 ? -14.790 10.893 -1.250 1.00 94.69 211 ASN A CA 1
ATOM 1655 C C . ASN A 1 211 ? -13.406 10.277 -1.039 1.00 94.69 211 ASN A C 1
ATOM 1657 O O . ASN A 1 211 ? -12.739 9.841 -1.984 1.00 94.69 211 ASN A O 1
ATOM 1661 N N . GLN A 1 212 ? -12.968 10.266 0.210 1.00 94.62 212 GLN A N 1
ATOM 1662 C CA . GLN A 1 212 ? -11.651 9.795 0.599 1.00 94.62 212 GLN A CA 1
ATOM 1663 C C . GLN A 1 212 ? -11.814 8.801 1.738 1.00 94.62 212 GLN A C 1
ATOM 1665 O O . GLN A 1 212 ? -12.383 9.143 2.774 1.00 94.62 212 GLN A O 1
ATOM 1670 N N . LEU A 1 213 ? -11.315 7.580 1.541 1.00 97.00 213 LEU A N 1
ATOM 1671 C CA . LEU A 1 213 ? -11.128 6.667 2.656 1.00 97.00 213 LEU A CA 1
ATOM 1672 C C . LEU A 1 213 ? -9.754 6.888 3.280 1.00 97.00 213 LEU A C 1
ATOM 1674 O O . LEU A 1 213 ? -8.776 7.128 2.574 1.00 97.00 213 LEU A O 1
ATOM 1678 N N . GLU A 1 214 ? -9.665 6.747 4.591 1.00 97.31 214 GLU A N 1
ATOM 1679 C CA . GLU A 1 214 ? -8.403 6.599 5.310 1.00 97.31 214 GLU A CA 1
ATOM 1680 C C . GLU A 1 214 ? -8.546 5.540 6.397 1.00 97.31 214 GLU A C 1
ATOM 1682 O O . GLU A 1 214 ? -9.658 5.145 6.750 1.00 97.31 214 GLU A O 1
ATOM 1687 N N . PHE A 1 215 ? -7.422 5.061 6.928 1.00 97.88 215 PHE A N 1
ATOM 1688 C CA . PHE A 1 215 ? -7.464 4.125 8.040 1.00 97.88 215 PHE A CA 1
ATOM 1689 C C . PHE A 1 215 ? -6.453 4.427 9.136 1.00 97.88 215 PHE A C 1
ATOM 1691 O O . PHE A 1 215 ? -5.316 4.846 8.878 1.00 97.88 215 PHE A O 1
ATOM 1698 N N . LYS A 1 216 ? -6.874 4.118 10.363 1.00 97.12 216 LYS A N 1
ATOM 1699 C CA . LYS A 1 216 ? -6.092 4.218 11.594 1.00 97.12 216 LYS A CA 1
ATOM 1700 C C . LYS A 1 216 ? -6.109 2.884 12.322 1.00 97.12 216 LYS A C 1
ATOM 1702 O O . LYS A 1 216 ? -7.106 2.165 12.295 1.00 97.12 216 LYS A O 1
ATOM 1707 N N . LEU A 1 217 ? -4.994 2.551 12.956 1.00 96.00 217 LEU A N 1
ATOM 1708 C CA . LEU A 1 217 ? -4.841 1.315 13.707 1.00 96.00 217 LEU A CA 1
ATOM 1709 C C . LEU A 1 217 ? -4.585 1.660 15.169 1.00 96.00 217 LEU A C 1
ATOM 1711 O O . LEU A 1 217 ? -3.668 2.418 15.469 1.00 96.00 217 LEU A O 1
ATOM 1715 N N . PHE A 1 218 ? -5.372 1.085 16.067 1.00 94.50 218 PHE A N 1
ATOM 1716 C CA . PHE A 1 218 ? -5.272 1.309 17.502 1.00 94.50 218 PHE A CA 1
ATOM 1717 C C . PHE A 1 218 ? -5.008 0.005 18.249 1.00 94.50 218 PHE A C 1
ATOM 1719 O O . PHE A 1 218 ? -5.260 -1.092 17.744 1.00 94.50 218 PHE A O 1
ATOM 1726 N N . HIS A 1 219 ? -4.519 0.136 19.476 1.00 91.25 219 HIS A N 1
ATOM 1727 C CA . HIS A 1 219 ? -4.362 -0.965 20.417 1.00 91.25 219 HIS A CA 1
ATOM 1728 C C . HIS A 1 219 ? -4.928 -0.602 21.791 1.00 91.25 219 HIS A C 1
ATOM 1730 O O . HIS A 1 219 ? -5.147 0.571 22.089 1.00 91.25 219 HIS A O 1
ATOM 1736 N N . THR A 1 220 ? -5.113 -1.603 22.655 1.00 86.94 220 THR A N 1
ATOM 1737 C CA . THR A 1 220 ? -5.527 -1.462 24.070 1.00 86.94 220 THR A CA 1
ATOM 1738 C C . THR A 1 220 ? -6.954 -0.934 24.299 1.00 86.94 220 THR A C 1
ATOM 1740 O O . THR A 1 220 ? -7.525 -1.197 25.355 1.00 86.94 220 THR A O 1
ATOM 1743 N N . LEU A 1 221 ? -7.544 -0.220 23.342 1.00 86.31 221 LEU A N 1
ATOM 1744 C CA . LEU A 1 221 ? -8.902 0.310 23.421 1.00 86.31 221 LEU A CA 1
ATOM 1745 C C . LEU A 1 221 ? -9.916 -0.648 22.792 1.00 86.31 221 LEU A C 1
ATOM 1747 O O . LEU A 1 221 ? -9.706 -1.151 21.685 1.00 86.31 221 LEU A O 1
ATOM 1751 N N . ASP A 1 222 ? -11.035 -0.840 23.490 1.00 86.00 222 ASP A N 1
ATOM 1752 C CA . ASP A 1 222 ? -12.191 -1.564 22.966 1.00 86.00 222 ASP A CA 1
ATOM 1753 C C . ASP A 1 222 ? -12.806 -0.827 21.763 1.00 86.00 222 ASP A C 1
ATOM 1755 O O . ASP A 1 222 ? -12.779 0.409 21.688 1.00 86.00 222 ASP A O 1
ATOM 1759 N N . SER A 1 223 ? -13.372 -1.589 20.826 1.00 86.44 223 SER A N 1
ATOM 1760 C CA . SER A 1 223 ? -14.101 -1.054 19.678 1.00 86.44 223 SER A CA 1
ATOM 1761 C C . SER A 1 223 ? -15.229 -0.109 20.083 1.00 86.44 223 SER A C 1
ATOM 1763 O O . SER A 1 223 ? -15.396 0.910 19.418 1.00 86.44 223 SER A O 1
ATOM 1765 N N . ASP A 1 224 ? -15.944 -0.371 21.181 1.00 88.31 224 ASP A N 1
ATOM 1766 C CA . ASP A 1 224 ? -17.083 0.461 21.596 1.00 88.31 224 ASP A CA 1
ATOM 1767 C C . ASP A 1 224 ? -16.634 1.864 22.029 1.00 88.31 224 ASP A C 1
ATOM 1769 O O . ASP A 1 224 ? -17.252 2.871 21.680 1.00 88.31 224 ASP A O 1
ATOM 1773 N N . ILE A 1 225 ? -15.497 1.953 22.727 1.00 89.75 225 ILE A N 1
ATOM 1774 C CA . ILE A 1 225 ? -14.893 3.233 23.128 1.00 89.75 225 ILE A CA 1
ATOM 1775 C C . ILE A 1 225 ? -14.489 4.034 21.889 1.00 89.75 225 ILE A C 1
ATOM 1777 O O . ILE A 1 225 ? -14.682 5.249 21.840 1.00 89.75 225 ILE A O 1
ATOM 1781 N N . ILE A 1 226 ? -13.921 3.357 20.891 1.00 90.88 226 ILE A N 1
ATOM 1782 C CA . ILE A 1 226 ? -13.516 3.981 19.632 1.00 90.88 226 ILE A CA 1
ATOM 1783 C C . ILE A 1 226 ? -14.748 4.486 18.879 1.00 90.88 226 ILE A C 1
ATOM 1785 O O . ILE A 1 226 ? -14.780 5.657 18.514 1.00 90.88 226 ILE A O 1
ATOM 1789 N N . VAL A 1 227 ? -15.781 3.659 18.703 1.00 92.81 227 VAL A N 1
ATOM 1790 C CA . VAL A 1 227 ? -17.022 4.057 18.017 1.00 92.81 227 VAL A CA 1
ATOM 1791 C C . VAL A 1 227 ? -17.641 5.292 18.670 1.00 92.81 227 VAL A C 1
ATOM 1793 O O . VAL A 1 227 ? -17.947 6.249 17.963 1.00 92.81 227 VAL A O 1
ATOM 1796 N N . ASN A 1 228 ? -17.751 5.311 20.002 1.00 92.62 228 ASN A N 1
ATOM 1797 C CA . ASN A 1 228 ? -18.322 6.448 20.728 1.00 92.62 228 ASN A CA 1
ATOM 1798 C C . ASN A 1 228 ? -17.525 7.737 20.498 1.00 92.62 228 ASN A C 1
ATOM 1800 O O . ASN A 1 228 ? -18.108 8.767 20.187 1.00 92.62 228 ASN A O 1
ATOM 1804 N N . LYS A 1 229 ? -16.190 7.679 20.563 1.00 92.88 229 LYS A N 1
ATOM 1805 C CA . LYS A 1 229 ? -15.352 8.864 20.332 1.00 92.88 229 LYS A CA 1
ATOM 1806 C C . LYS A 1 229 ? -15.422 9.387 18.901 1.00 92.88 229 LYS A C 1
ATOM 1808 O O . LYS A 1 229 ? -15.422 10.593 18.690 1.00 92.88 229 LYS A O 1
ATOM 1813 N N . PHE A 1 230 ? -15.480 8.497 17.913 1.00 92.88 230 PHE A N 1
ATOM 1814 C CA . PHE A 1 230 ? -15.627 8.909 16.516 1.00 92.88 230 PHE A CA 1
ATOM 1815 C C . PHE A 1 230 ? -17.039 9.422 16.190 1.00 92.88 230 PHE A C 1
ATOM 1817 O O . PHE A 1 230 ? -17.197 10.144 15.211 1.00 92.88 230 PHE A O 1
ATOM 1824 N N . ALA A 1 231 ? -18.055 9.078 16.988 1.00 90.88 231 ALA A N 1
ATOM 1825 C CA . ALA A 1 231 ? -19.407 9.616 16.841 1.00 90.88 231 ALA A CA 1
ATOM 1826 C C . ALA A 1 231 ? -19.533 11.079 17.313 1.00 90.88 231 ALA A C 1
ATOM 1828 O O . ALA A 1 231 ? -20.482 11.758 16.930 1.00 90.88 231 ALA A O 1
ATOM 1829 N N . GLU A 1 232 ? -18.591 11.561 18.129 1.00 90.44 232 GLU A N 1
ATOM 1830 C CA . GLU A 1 232 ? -18.586 12.919 18.692 1.00 90.44 232 GLU A CA 1
ATOM 1831 C C . GLU A 1 232 ? -17.874 13.954 17.805 1.00 90.44 232 GLU A C 1
ATOM 1833 O O . GLU A 1 232 ? -17.884 15.140 18.133 1.00 90.44 232 GLU A O 1
ATOM 1838 N N . VAL A 1 233 ? -17.254 13.532 16.698 1.00 90.50 233 VAL A N 1
ATOM 1839 C CA . VAL A 1 233 ? -16.434 14.405 15.845 1.00 90.50 233 VAL A CA 1
ATOM 1840 C C . VAL A 1 233 ? -16.979 14.530 14.430 1.00 90.50 233 VAL A C 1
ATOM 1842 O O . VAL A 1 233 ? -17.584 13.607 13.881 1.00 90.50 233 VAL A O 1
ATOM 1845 N N . ASP A 1 234 ? -16.698 15.669 13.806 1.00 87.88 234 ASP A N 1
ATOM 1846 C CA . ASP A 1 234 ? -16.923 15.847 12.378 1.00 87.88 234 ASP A CA 1
ATOM 1847 C C . ASP A 1 234 ? -15.812 15.142 11.583 1.00 87.88 234 ASP A C 1
ATOM 1849 O O . ASP A 1 234 ? -14.650 15.540 11.608 1.00 87.88 234 ASP A O 1
ATOM 1853 N N . LEU A 1 235 ? -16.166 14.089 10.841 1.00 86.19 235 LEU A N 1
ATOM 1854 C CA . LEU A 1 235 ? -15.219 13.321 10.020 1.00 86.19 235 LEU A CA 1
ATOM 1855 C C . LEU A 1 235 ? -14.669 14.104 8.815 1.00 86.19 235 LEU A C 1
ATOM 1857 O O . LEU A 1 235 ? -13.767 13.615 8.127 1.00 86.19 235 LEU A O 1
ATOM 1861 N N . SER A 1 236 ? -15.219 15.283 8.520 1.00 81.75 236 SER A N 1
ATOM 1862 C CA . SER A 1 236 ? -14.680 16.206 7.520 1.00 81.75 236 SER A CA 1
ATOM 1863 C C . SER A 1 236 ? -13.637 17.177 8.093 1.00 81.75 236 SER A C 1
ATOM 1865 O O . SER A 1 236 ? -12.866 17.751 7.321 1.00 81.75 236 SER A O 1
ATOM 1867 N N . ASP A 1 237 ? -13.557 17.304 9.421 1.00 86.81 237 ASP A N 1
ATOM 1868 C CA . ASP A 1 237 ? -12.584 18.134 10.130 1.00 86.81 237 ASP A CA 1
ATOM 1869 C C . ASP A 1 237 ? -11.313 17.323 10.442 1.00 86.81 237 ASP A C 1
ATOM 1871 O O . ASP A 1 237 ? -11.288 16.436 11.300 1.00 86.81 237 ASP A O 1
ATOM 1875 N N . GLU A 1 238 ? -10.224 17.629 9.730 1.00 85.56 238 GLU A N 1
ATOM 1876 C CA . GLU A 1 238 ? -8.952 16.917 9.891 1.00 85.56 238 GLU A CA 1
ATOM 1877 C C . GLU A 1 238 ? -8.314 17.119 11.276 1.00 85.56 238 GLU A C 1
ATOM 1879 O O . GLU A 1 238 ? -7.619 16.219 11.760 1.00 85.56 238 GLU A O 1
ATOM 1884 N N . GLU A 1 239 ? -8.538 18.264 11.927 1.00 88.38 239 GLU A N 1
ATOM 1885 C CA . GLU A 1 239 ? -7.959 18.566 13.238 1.00 88.38 239 GLU A CA 1
ATOM 1886 C C . GLU A 1 239 ? -8.668 17.774 14.337 1.00 88.38 239 GLU A C 1
ATOM 1888 O O . GLU A 1 239 ? -8.007 17.156 15.183 1.00 88.38 239 GLU A O 1
ATOM 1893 N N . GLN A 1 240 ? -10.002 17.711 14.287 1.00 88.94 240 GLN A N 1
ATOM 1894 C CA . GLN A 1 240 ? -10.767 16.833 15.173 1.00 88.94 240 GLN A CA 1
ATOM 1895 C C . GLN A 1 240 ? -10.374 15.375 14.946 1.00 88.94 240 GLN A C 1
ATOM 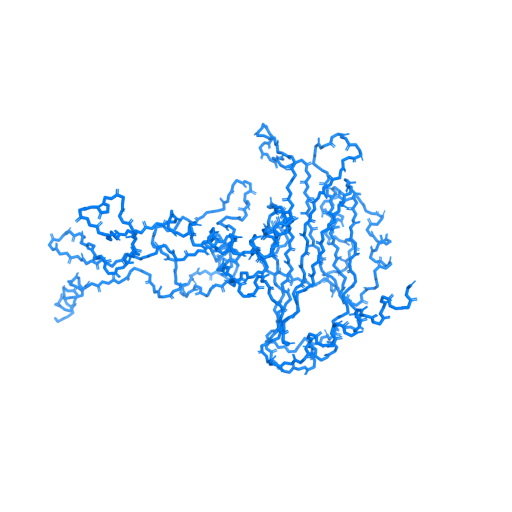1897 O O . GLN A 1 240 ? -10.046 14.667 15.902 1.00 88.94 240 GLN A O 1
ATOM 1902 N N . LEU A 1 241 ? -10.307 14.940 13.681 1.00 87.94 241 LEU A N 1
ATOM 1903 C CA . LEU A 1 241 ? -9.980 13.563 13.324 1.00 87.94 241 LEU A CA 1
ATOM 1904 C C . LEU A 1 241 ? -8.586 13.145 13.814 1.00 87.94 241 LEU A C 1
ATOM 1906 O O . LEU A 1 241 ? -8.384 12.001 14.232 1.00 87.94 241 LEU A O 1
ATOM 1910 N N . ALA A 1 242 ? -7.609 14.053 13.775 1.00 87.56 242 ALA A N 1
ATOM 1911 C CA . ALA A 1 242 ? -6.252 13.818 14.267 1.00 87.56 242 ALA A CA 1
ATOM 1912 C C . ALA A 1 242 ? -6.173 13.642 15.794 1.00 87.56 242 ALA A C 1
ATOM 1914 O O . ALA A 1 242 ? -5.237 12.998 16.269 1.00 87.56 242 ALA A O 1
ATOM 1915 N N . ASN A 1 243 ? -7.142 14.176 16.544 1.00 90.06 243 ASN A N 1
ATOM 1916 C CA . ASN A 1 243 ? -7.123 14.221 18.008 1.00 90.06 243 ASN A CA 1
ATOM 1917 C C . ASN A 1 243 ? -8.234 13.391 18.687 1.00 90.06 243 ASN A C 1
ATOM 1919 O O . ASN A 1 243 ? -8.296 13.369 19.915 1.00 90.06 243 ASN A O 1
ATOM 1923 N N . VAL A 1 244 ? -9.068 12.664 17.925 1.00 91.62 244 VAL A N 1
ATOM 1924 C CA . VAL A 1 244 ? -10.154 11.799 18.451 1.00 91.62 244 VAL A CA 1
ATOM 1925 C C . VAL A 1 244 ? -9.656 10.839 19.534 1.00 91.62 244 VAL A C 1
ATOM 1927 O O . VAL A 1 244 ? -10.276 10.649 20.584 1.00 91.62 244 VAL A O 1
ATOM 1930 N N . ILE A 1 245 ? -8.514 10.205 19.272 1.00 91.94 245 ILE A N 1
ATOM 1931 C CA . ILE A 1 245 ? -7.886 9.230 20.156 1.00 91.94 245 ILE A CA 1
ATOM 1932 C C . ILE A 1 245 ? -6.505 9.748 20.540 1.00 91.94 245 ILE A C 1
ATOM 1934 O O . ILE A 1 245 ? -5.760 10.249 19.703 1.00 91.94 245 ILE A O 1
ATOM 1938 N N . ASP A 1 246 ? -6.154 9.593 21.817 1.00 90.50 246 ASP A N 1
ATOM 1939 C CA . ASP A 1 246 ? -4.814 9.898 22.313 1.00 90.50 246 ASP A CA 1
ATOM 1940 C C . ASP A 1 246 ? -3.774 9.077 21.531 1.00 90.50 246 ASP A C 1
ATOM 1942 O O . ASP A 1 246 ? -3.858 7.845 21.462 1.00 90.50 246 ASP A O 1
ATOM 1946 N N . LYS A 1 247 ? -2.780 9.772 20.965 1.00 89.94 247 LYS A N 1
ATOM 1947 C CA . LYS A 1 247 ? -1.731 9.210 20.102 1.00 89.94 247 LYS A CA 1
ATOM 1948 C C . LYS A 1 247 ? -0.994 8.027 20.727 1.00 89.94 247 LYS A C 1
ATOM 1950 O O . LYS A 1 247 ? -0.462 7.200 19.995 1.00 89.94 247 LYS A O 1
ATOM 1955 N N . LYS A 1 248 ? -0.971 7.901 22.060 1.00 90.25 248 LYS A N 1
ATOM 1956 C CA . LYS A 1 248 ? -0.345 6.752 22.739 1.00 90.25 248 LYS A CA 1
ATOM 1957 C C . LYS A 1 248 ? -1.021 5.407 22.449 1.00 90.25 248 LYS A C 1
ATOM 1959 O O . LYS A 1 248 ? -0.387 4.381 22.667 1.00 90.25 248 LYS A O 1
ATOM 1964 N N . TYR A 1 249 ? -2.284 5.411 22.014 1.00 91.69 249 TYR A N 1
ATOM 1965 C CA . TYR A 1 249 ? -3.023 4.205 21.623 1.00 91.69 249 TYR A CA 1
ATOM 1966 C C . TYR A 1 249 ? -2.961 3.937 20.115 1.00 91.69 249 TYR A C 1
ATOM 1968 O O . TYR A 1 249 ? -3.413 2.885 19.662 1.00 91.69 249 TYR A O 1
ATOM 1976 N N . GLU A 1 250 ? -2.436 4.878 19.327 1.00 92.81 250 GLU A N 1
ATOM 1977 C CA . GLU A 1 250 ? -2.320 4.744 17.880 1.00 92.81 250 GLU A CA 1
ATOM 1978 C C . GLU A 1 250 ? -1.058 3.957 17.506 1.00 92.81 250 GLU A C 1
ATOM 1980 O O . GLU A 1 250 ? 0.073 4.284 17.877 1.00 92.81 250 GLU A O 1
ATOM 1985 N N . ILE A 1 251 ? -1.239 2.912 16.703 1.00 93.50 251 ILE A N 1
ATOM 1986 C CA . ILE A 1 251 ? -0.143 2.196 16.062 1.00 93.50 251 ILE A CA 1
ATOM 1987 C C . ILE A 1 251 ? 0.281 2.995 14.829 1.00 93.50 251 ILE A C 1
ATOM 1989 O O . ILE A 1 251 ? -0.241 2.811 13.732 1.00 93.50 251 ILE A O 1
ATOM 1993 N N . VAL A 1 252 ? 1.285 3.855 15.007 1.00 93.75 252 VAL A N 1
ATOM 1994 C CA . VAL A 1 252 ? 1.878 4.632 13.906 1.00 93.75 252 VAL A CA 1
ATOM 1995 C C . VAL A 1 252 ? 2.521 3.705 12.872 1.00 93.75 252 VAL A C 1
ATOM 1997 O O . VAL A 1 252 ? 3.387 2.892 13.216 1.00 93.75 252 VAL A O 1
ATOM 2000 N N . MET A 1 253 ? 2.121 3.861 11.609 1.00 95.88 253 MET A N 1
ATOM 2001 C CA . MET A 1 253 ? 2.576 3.061 10.467 1.00 95.88 253 MET A CA 1
ATOM 2002 C C . MET A 1 253 ? 3.378 3.907 9.472 1.00 95.88 253 MET A C 1
ATOM 2004 O O . MET A 1 253 ? 3.176 5.116 9.374 1.00 95.88 253 MET A O 1
ATOM 2008 N N . ASP A 1 254 ? 4.244 3.254 8.698 1.00 95.38 254 ASP A N 1
ATOM 2009 C CA . ASP A 1 254 ? 4.976 3.863 7.587 1.00 95.38 254 ASP A CA 1
ATOM 2010 C C . ASP A 1 254 ? 4.504 3.270 6.240 1.00 95.38 254 ASP A C 1
ATOM 2012 O O . ASP A 1 254 ? 4.378 2.046 6.137 1.00 95.38 254 ASP A O 1
ATOM 2016 N N . PRO A 1 255 ? 4.256 4.082 5.194 1.00 95.31 255 PRO A N 1
ATOM 2017 C CA . PRO A 1 255 ? 4.211 5.544 5.206 1.00 95.31 255 PRO A CA 1
ATOM 2018 C C . PRO A 1 255 ? 3.069 6.083 6.086 1.00 95.31 255 PRO A C 1
ATOM 2020 O O . PRO A 1 255 ? 2.063 5.411 6.307 1.00 95.31 255 PRO A O 1
ATOM 2023 N N . GLY A 1 256 ? 3.237 7.303 6.599 1.00 95.19 256 GLY A N 1
ATOM 2024 C CA . GLY A 1 256 ? 2.268 7.940 7.496 1.00 95.19 256 GLY A CA 1
ATOM 2025 C C . GLY A 1 256 ? 0.925 8.245 6.825 1.00 95.19 256 GLY A C 1
ATOM 2026 O O . GLY A 1 256 ? 0.803 8.242 5.595 1.00 95.19 256 GLY A O 1
ATOM 2027 N N . ILE A 1 257 ? -0.098 8.532 7.634 1.00 94.25 257 ILE A N 1
ATOM 2028 C CA . ILE A 1 257 ? -1.465 8.785 7.152 1.00 94.25 257 ILE A CA 1
ATOM 2029 C C . ILE A 1 257 ? -1.523 9.893 6.093 1.00 94.25 257 ILE A C 1
ATOM 2031 O O . ILE A 1 257 ? -2.093 9.662 5.034 1.00 94.25 257 ILE A O 1
ATOM 2035 N N . ASP A 1 258 ? -0.813 11.009 6.280 1.00 92.38 258 ASP A N 1
ATOM 2036 C CA . ASP A 1 258 ? -0.801 12.147 5.341 1.00 92.38 258 ASP A CA 1
ATOM 2037 C C . ASP A 1 258 ? -0.174 11.840 3.978 1.00 92.38 258 ASP A C 1
ATOM 2039 O O . ASP A 1 258 ? -0.373 12.567 3.001 1.00 92.38 258 ASP A O 1
ATOM 2043 N N . THR A 1 259 ? 0.613 10.768 3.900 1.00 93.62 259 THR A N 1
ATOM 2044 C CA . THR A 1 259 ? 1.156 10.274 2.631 1.00 93.62 259 THR A CA 1
ATOM 2045 C C . THR A 1 259 ? 0.156 9.344 1.956 1.00 93.62 259 THR A C 1
ATOM 2047 O O . THR A 1 259 ? -0.103 9.474 0.763 1.00 93.62 259 THR A O 1
ATOM 2050 N N . ARG A 1 260 ? -0.447 8.429 2.723 1.00 95.25 260 ARG A N 1
ATOM 2051 C CA . ARG A 1 260 ? -1.328 7.382 2.191 1.00 95.25 260 ARG A CA 1
ATOM 2052 C C . ARG A 1 260 ? -2.710 7.898 1.826 1.00 95.25 260 ARG A C 1
ATOM 2054 O O . ARG A 1 260 ? -3.182 7.582 0.738 1.00 95.25 260 ARG A O 1
ATOM 2061 N N . LYS A 1 261 ? -3.333 8.715 2.690 1.00 93.75 261 LYS A N 1
ATOM 2062 C CA . LYS A 1 261 ? -4.739 9.132 2.553 1.00 93.75 261 LYS A CA 1
ATOM 2063 C C . LYS A 1 261 ? -5.024 9.778 1.202 1.00 93.75 261 LYS A C 1
ATOM 2065 O O . LYS A 1 261 ? -6.117 9.640 0.669 1.00 93.75 261 LYS A O 1
ATOM 2070 N N . LYS A 1 262 ? -4.031 10.449 0.612 1.00 92.38 262 LYS A N 1
ATOM 2071 C CA . LYS A 1 262 ? -4.130 11.151 -0.678 1.00 92.38 262 LYS A CA 1
ATOM 2072 C C . LYS A 1 262 ? -4.522 10.238 -1.846 1.00 92.38 262 LYS A C 1
ATOM 2074 O O . LYS A 1 262 ? -5.150 10.710 -2.788 1.00 92.38 262 LYS A O 1
ATOM 2079 N N . GLY A 1 263 ? -4.140 8.960 -1.807 1.00 92.88 263 GLY A N 1
ATOM 2080 C CA . GLY A 1 263 ? -4.403 7.991 -2.871 1.00 92.88 263 GLY A CA 1
ATOM 2081 C C . GLY A 1 263 ? -5.542 7.019 -2.556 1.00 92.88 263 GLY A C 1
ATOM 2082 O O . GLY A 1 263 ? -5.950 6.847 -1.410 1.00 92.88 263 GLY A O 1
ATOM 2083 N N . CYS A 1 264 ? -6.019 6.324 -3.590 1.00 95.56 264 CYS A N 1
ATOM 2084 C CA . CYS A 1 264 ? -7.011 5.247 -3.458 1.00 95.56 264 CYS A CA 1
ATOM 2085 C C . CYS A 1 264 ? -6.390 3.879 -3.124 1.00 95.56 264 CYS A C 1
ATOM 2087 O O . CYS A 1 264 ? -7.107 2.926 -2.833 1.00 95.56 264 CYS A O 1
ATOM 2089 N N . TYR A 1 265 ? -5.059 3.789 -3.183 1.00 96.25 265 TYR A N 1
ATOM 2090 C CA . TYR A 1 265 ? -4.270 2.602 -2.874 1.00 96.25 265 TYR A CA 1
ATOM 2091 C C . TYR A 1 265 ? -3.371 2.938 -1.696 1.00 96.25 265 TYR A C 1
ATOM 2093 O O . TYR A 1 265 ? -2.408 3.699 -1.816 1.00 96.25 265 TYR A O 1
ATOM 2101 N N . GLN A 1 266 ? -3.736 2.426 -0.532 1.00 97.75 266 GLN A N 1
ATOM 2102 C CA . GLN A 1 266 ? -3.114 2.797 0.725 1.00 97.75 266 GLN A CA 1
ATOM 2103 C C . GLN A 1 266 ? -2.515 1.565 1.363 1.00 97.75 266 GLN A C 1
ATOM 2105 O O . GLN A 1 266 ? -3.213 0.581 1.570 1.00 97.75 266 GLN A O 1
ATOM 2110 N N . LYS A 1 267 ? -1.241 1.623 1.734 1.00 98.19 267 LYS A N 1
ATOM 2111 C CA . LYS A 1 267 ? -0.621 0.591 2.562 1.00 98.19 267 LYS A CA 1
ATOM 2112 C C . LYS A 1 267 ? 0.216 1.239 3.637 1.00 98.19 267 LYS A C 1
ATOM 2114 O O . LYS A 1 267 ? 1.002 2.122 3.340 1.00 98.19 267 LYS A O 1
ATOM 2119 N N . GLY A 1 268 ? 0.035 0.829 4.884 1.00 98.00 268 GLY A N 1
ATOM 2120 C CA . GLY A 1 268 ? 0.931 1.184 5.984 1.00 98.00 268 GLY A CA 1
ATOM 2121 C C . GLY A 1 268 ? 1.485 -0.073 6.613 1.00 98.00 268 GLY A C 1
ATOM 2122 O O . GLY A 1 268 ? 0.805 -1.095 6.668 1.00 98.00 268 GLY A O 1
ATOM 2123 N N . VAL A 1 269 ? 2.719 -0.005 7.086 1.00 97.81 269 VAL A N 1
ATOM 2124 C CA . VAL A 1 269 ? 3.386 -1.117 7.749 1.00 97.81 269 VAL A CA 1
ATOM 2125 C C . VAL A 1 269 ? 3.855 -0.651 9.114 1.00 97.81 269 VAL A C 1
ATOM 2127 O O . VAL A 1 269 ? 4.592 0.329 9.234 1.00 97.81 269 VAL A O 1
ATOM 2130 N N . LYS A 1 270 ? 3.442 -1.375 10.153 1.00 96.19 270 LYS A N 1
ATOM 2131 C CA . LYS A 1 270 ? 4.103 -1.314 11.452 1.00 96.19 270 LYS A CA 1
ATOM 2132 C C . LYS A 1 270 ? 5.137 -2.424 11.522 1.00 96.19 270 LYS A C 1
ATOM 2134 O O . LYS A 1 270 ? 4.800 -3.586 11.317 1.00 96.19 270 LYS A O 1
ATOM 2139 N N . GLU A 1 271 ? 6.374 -2.078 11.852 1.00 94.44 271 GLU A N 1
ATOM 2140 C CA . GLU A 1 271 ? 7.426 -3.056 12.120 1.00 94.44 271 GLU A CA 1
ATOM 2141 C C . GLU A 1 271 ? 7.842 -3.022 13.591 1.00 94.44 271 GLU A C 1
ATOM 2143 O O . GLU A 1 271 ? 7.992 -1.954 14.192 1.00 94.44 271 GLU A O 1
ATOM 2148 N N . TYR A 1 272 ? 8.057 -4.204 14.161 1.00 91.31 272 TYR A N 1
ATOM 2149 C CA . TYR A 1 272 ? 8.603 -4.397 15.498 1.00 91.31 272 TYR A CA 1
ATOM 2150 C C . TYR A 1 272 ? 9.967 -5.075 15.360 1.00 91.31 272 TYR A C 1
ATOM 2152 O O . TYR A 1 272 ? 10.064 -6.294 15.220 1.00 91.31 272 TYR A O 1
ATOM 2160 N N . LYS A 1 273 ? 11.032 -4.261 15.375 1.00 85.75 273 LYS A N 1
ATOM 2161 C CA . LYS A 1 273 ? 12.437 -4.721 15.343 1.00 85.75 273 LYS A CA 1
ATOM 2162 C C . LYS A 1 273 ? 12.898 -5.329 16.663 1.00 85.75 273 LYS A C 1
ATOM 2164 O O . LYS A 1 273 ? 13.849 -6.101 16.706 1.00 85.75 273 LYS A O 1
ATOM 2169 N N . ARG A 1 274 ? 12.241 -4.928 17.744 1.00 77.31 274 ARG A N 1
ATOM 2170 C CA . ARG A 1 274 ? 12.444 -5.396 19.111 1.00 77.31 274 ARG A CA 1
ATOM 2171 C C . ARG A 1 274 ? 11.074 -5.648 19.719 1.00 77.31 274 ARG A C 1
ATOM 2173 O O . ARG A 1 274 ? 10.065 -5.181 19.185 1.00 77.31 274 ARG A O 1
ATOM 2180 N N . GLU A 1 275 ? 11.050 -6.378 20.821 1.00 73.44 275 GLU A N 1
ATOM 2181 C CA . GLU A 1 275 ? 9.841 -6.507 21.624 1.00 73.44 275 GLU A CA 1
ATOM 2182 C C . GLU A 1 275 ? 9.360 -5.107 22.055 1.00 73.44 275 GLU A C 1
ATOM 2184 O O . GLU A 1 275 ? 10.180 -4.294 22.502 1.00 73.44 275 GLU A O 1
ATOM 2189 N N . PRO A 1 276 ? 8.078 -4.759 21.836 1.00 72.25 276 PRO A N 1
ATOM 2190 C CA . PRO A 1 276 ? 7.562 -3.467 22.262 1.00 72.25 276 PRO A CA 1
ATOM 2191 C C . PRO A 1 276 ? 7.576 -3.384 23.792 1.00 72.25 276 PRO A C 1
ATOM 2193 O O . PRO A 1 276 ? 7.187 -4.334 24.460 1.00 72.25 276 PRO A O 1
ATOM 2196 N N . GLN A 1 277 ? 7.979 -2.234 24.346 1.00 67.31 277 GLN A N 1
ATOM 2197 C CA . GLN A 1 277 ? 8.001 -2.022 25.804 1.00 67.31 277 GLN A CA 1
ATOM 2198 C C . GLN A 1 277 ? 6.625 -2.243 26.446 1.00 67.31 277 GLN A C 1
ATOM 2200 O O . GLN A 1 277 ? 6.540 -2.747 27.559 1.00 67.31 277 GLN A O 1
ATOM 2205 N N . ASN A 1 278 ? 5.560 -1.903 25.716 1.00 68.44 278 ASN A N 1
ATOM 2206 C CA . ASN A 1 278 ? 4.184 -2.159 26.106 1.00 68.44 278 ASN A CA 1
ATOM 2207 C C . ASN A 1 278 ? 3.565 -3.117 25.092 1.00 68.44 278 ASN A C 1
ATOM 2209 O O . ASN A 1 278 ? 3.251 -2.717 23.967 1.00 68.44 278 ASN A O 1
ATOM 2213 N N . ILE A 1 279 ? 3.406 -4.380 25.485 1.00 72.75 279 ILE A N 1
ATOM 2214 C CA . ILE A 1 279 ? 2.650 -5.347 24.695 1.00 72.75 279 ILE A CA 1
ATOM 2215 C C . ILE A 1 279 ? 1.170 -4.945 24.760 1.00 72.75 279 ILE A C 1
ATOM 2217 O O . ILE A 1 279 ? 0.629 -4.799 25.859 1.00 72.75 279 ILE A O 1
ATOM 2221 N N . PRO A 1 280 ? 0.507 -4.762 23.608 1.00 72.69 280 PRO A N 1
ATOM 2222 C CA . PRO A 1 280 ? -0.928 -4.536 23.536 1.00 72.69 280 PRO A CA 1
ATOM 2223 C C . PRO A 1 280 ? -1.709 -5.550 24.377 1.00 72.69 280 PRO A C 1
ATOM 2225 O O . PRO A 1 280 ? -1.608 -6.758 24.176 1.00 72.69 280 PRO A O 1
ATOM 2228 N N . THR A 1 281 ? -2.476 -5.048 25.341 1.00 68.56 281 THR A N 1
ATOM 2229 C CA . THR A 1 281 ? -3.278 -5.867 26.263 1.00 68.56 281 THR A CA 1
ATOM 2230 C C . THR A 1 281 ? -4.598 -6.337 25.653 1.00 68.56 281 THR A C 1
ATOM 2232 O O . THR A 1 281 ? -5.156 -7.328 26.120 1.00 68.56 281 THR A O 1
ATOM 2235 N N . SER A 1 282 ? -5.083 -5.653 24.614 1.00 69.38 282 SER A N 1
ATOM 2236 C CA . SER A 1 282 ? -6.306 -5.982 23.880 1.00 69.38 282 SER A CA 1
ATOM 2237 C C . SER A 1 282 ? -6.024 -6.253 22.402 1.00 69.38 282 SER A C 1
ATOM 2239 O O . SER A 1 282 ? -4.912 -6.054 21.904 1.00 69.38 282 SER A O 1
ATOM 2241 N N . SER A 1 283 ? -7.078 -6.658 21.699 1.00 83.25 283 SER A N 1
ATOM 2242 C CA . SER A 1 283 ? -7.151 -6.741 20.244 1.00 83.25 283 SER A CA 1
ATOM 2243 C C . SER A 1 283 ? -6.737 -5.431 19.575 1.00 83.25 283 SER A C 1
ATOM 2245 O O . SER A 1 283 ? -6.874 -4.342 20.140 1.00 83.25 283 SER A O 1
ATOM 2247 N N . PHE A 1 284 ? -6.227 -5.548 18.354 1.00 92.81 284 PHE A N 1
ATOM 2248 C CA . PHE A 1 284 ? -6.045 -4.403 17.478 1.00 92.81 284 PHE A CA 1
ATOM 2249 C C . PHE A 1 284 ? -7.393 -3.937 16.963 1.00 92.81 284 PHE A C 1
ATOM 2251 O O . PHE A 1 284 ? -8.210 -4.757 16.547 1.00 92.81 284 PHE A O 1
ATOM 2258 N N . THR A 1 285 ? -7.584 -2.625 16.924 1.00 95.31 285 THR A N 1
ATOM 2259 C CA . THR A 1 285 ? -8.795 -2.022 16.377 1.00 95.31 285 THR A CA 1
ATOM 2260 C C . THR A 1 285 ? -8.429 -1.213 15.143 1.00 95.31 285 THR A C 1
ATOM 2262 O O . THR A 1 285 ? -7.759 -0.185 15.237 1.00 95.31 285 THR A O 1
ATOM 2265 N N . LEU A 1 286 ? -8.834 -1.700 13.973 1.00 97.06 286 LEU A N 1
ATOM 2266 C CA . LEU A 1 286 ? -8.667 -1.013 12.697 1.00 97.06 286 LEU A CA 1
ATOM 2267 C C . LEU A 1 286 ? -9.929 -0.203 12.403 1.00 97.06 286 LEU A C 1
ATOM 2269 O O . LEU A 1 286 ? -11.025 -0.757 12.361 1.00 97.06 286 LEU A O 1
ATOM 2273 N N . VAL A 1 287 ? -9.761 1.095 12.181 1.00 97.62 287 VAL A N 1
ATOM 2274 C CA . VAL A 1 287 ? -10.845 2.019 11.844 1.00 97.62 287 VAL A CA 1
ATOM 2275 C C . VAL A 1 287 ? -10.637 2.505 10.421 1.00 97.62 287 VAL A C 1
ATOM 2277 O O . VAL A 1 287 ? -9.566 3.021 10.105 1.00 97.62 287 VAL A O 1
ATOM 2280 N N . ILE A 1 288 ? -11.656 2.355 9.582 1.00 98.12 288 ILE A N 1
ATOM 2281 C CA . ILE A 1 288 ? -11.742 2.961 8.252 1.00 98.12 288 ILE A CA 1
ATOM 2282 C C . ILE A 1 288 ? -12.705 4.134 8.350 1.00 98.12 288 ILE A C 1
ATOM 2284 O O . ILE A 1 288 ? -13.800 3.983 8.884 1.00 98.12 288 ILE A O 1
ATOM 2288 N N . ILE A 1 289 ? -12.305 5.289 7.836 1.00 97.62 289 ILE A N 1
ATOM 2289 C CA . ILE A 1 289 ? -13.094 6.523 7.844 1.00 97.62 289 ILE A CA 1
ATOM 2290 C C . ILE A 1 289 ? -13.407 6.880 6.396 1.00 97.62 289 ILE A C 1
ATOM 2292 O O . ILE A 1 289 ? -12.498 6.865 5.570 1.00 97.62 289 ILE A O 1
ATOM 2296 N N . ASN A 1 290 ? -14.667 7.191 6.087 1.00 96.44 290 ASN A N 1
ATOM 2297 C CA . ASN A 1 290 ? -15.075 7.699 4.778 1.00 96.44 290 ASN A CA 1
ATOM 2298 C C . ASN A 1 290 ? -15.481 9.167 4.875 1.00 96.44 290 ASN A C 1
ATOM 2300 O O . ASN A 1 290 ? -16.594 9.464 5.304 1.00 96.44 290 ASN A O 1
ATOM 2304 N N .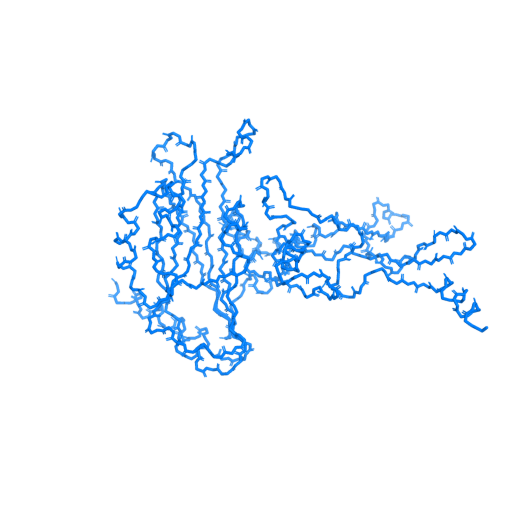 SER A 1 291 ? -14.615 10.074 4.437 1.00 93.88 291 SER A N 1
ATOM 2305 C CA . SER A 1 291 ? -14.905 11.509 4.424 1.00 93.88 291 SER A CA 1
ATOM 2306 C C . SER A 1 291 ? -15.416 11.931 3.049 1.00 93.88 291 SER A C 1
ATOM 2308 O O . SER A 1 291 ? -14.757 11.716 2.023 1.00 93.88 291 SER A O 1
ATOM 2310 N N . ASN A 1 292 ? -16.592 12.559 3.012 1.00 93.25 292 ASN A N 1
ATOM 2311 C CA . ASN A 1 292 ? -17.126 13.142 1.785 1.00 93.25 292 ASN A CA 1
ATOM 2312 C C . ASN A 1 292 ? -16.285 14.354 1.350 1.00 93.25 292 ASN A C 1
ATOM 2314 O O . ASN A 1 292 ? -15.872 15.156 2.186 1.00 93.25 292 ASN A O 1
ATOM 2318 N N . LYS A 1 293 ? -16.062 14.517 0.042 1.00 91.69 293 LYS A N 1
ATOM 2319 C CA . LYS A 1 293 ? -15.472 15.741 -0.522 1.00 91.69 293 LYS A CA 1
ATOM 2320 C C . LYS A 1 293 ? -16.505 16.559 -1.280 1.00 91.69 293 LYS A C 1
ATOM 2322 O O . LYS A 1 293 ? -16.578 17.770 -1.097 1.00 91.69 293 LYS A O 1
ATOM 2327 N N . TRP A 1 294 ? -17.285 15.928 -2.155 1.00 92.44 294 TRP A N 1
ATOM 2328 C CA . TRP A 1 294 ? -18.251 16.660 -2.982 1.00 92.44 294 TRP A CA 1
ATOM 2329 C C . TRP A 1 294 ? -19.440 15.858 -3.493 1.00 92.44 294 TRP A C 1
ATOM 2331 O O . TRP A 1 294 ? -20.206 16.367 -4.314 1.00 92.44 294 TRP A O 1
ATOM 2341 N N . ILE A 1 295 ? -19.597 14.614 -3.051 1.00 94.31 295 ILE A N 1
ATOM 2342 C CA . ILE A 1 295 ? -20.729 13.790 -3.460 1.00 94.31 295 ILE A CA 1
ATOM 2343 C C . ILE A 1 295 ? -21.976 14.310 -2.741 1.00 94.31 295 ILE A C 1
ATOM 2345 O O . ILE A 1 295 ? -22.011 14.392 -1.516 1.00 94.31 295 ILE A O 1
ATOM 2349 N N . ASN A 1 296 ? -22.995 14.681 -3.517 1.00 93.88 296 ASN A N 1
ATOM 2350 C CA . ASN A 1 296 ? -24.251 15.219 -2.986 1.00 93.88 296 ASN A CA 1
ATOM 2351 C C . ASN A 1 296 ? -25.281 14.124 -2.661 1.00 93.88 296 ASN A C 1
ATOM 2353 O O . ASN A 1 296 ? -26.253 14.392 -1.961 1.00 93.88 296 ASN A O 1
ATOM 2357 N N . ASP A 1 297 ? -25.099 12.913 -3.190 1.00 95.50 297 ASP A N 1
ATOM 2358 C CA . ASP A 1 297 ? -25.987 11.785 -2.919 1.00 95.50 297 ASP A CA 1
ATOM 2359 C C . ASP A 1 297 ? -25.716 11.214 -1.520 1.00 95.50 297 ASP A C 1
ATOM 2361 O O . ASP A 1 297 ? -24.691 10.576 -1.286 1.00 95.50 297 ASP A O 1
ATOM 2365 N N . LEU A 1 298 ? -26.646 11.443 -0.589 1.00 89.75 298 LEU A N 1
ATOM 2366 C CA . LEU A 1 298 ? -26.556 10.971 0.797 1.00 89.75 298 LEU A CA 1
ATOM 2367 C C . LEU A 1 298 ? -26.650 9.444 0.926 1.00 89.75 298 LEU A C 1
ATOM 2369 O O . LEU A 1 298 ? -26.220 8.900 1.943 1.00 89.75 298 LEU A O 1
ATOM 2373 N N . ASN A 1 299 ? -27.191 8.755 -0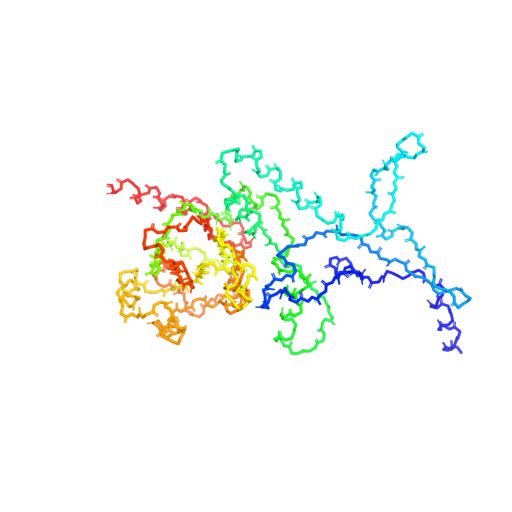.083 1.00 95.75 299 ASN A N 1
ATOM 2374 C CA . ASN A 1 299 ? -27.264 7.295 -0.114 1.00 95.75 299 ASN A CA 1
ATOM 2375 C C . ASN A 1 299 ? -26.033 6.665 -0.775 1.00 95.75 299 ASN A C 1
ATOM 2377 O O . ASN A 1 299 ? -25.946 5.439 -0.844 1.00 95.75 299 ASN A O 1
ATOM 2381 N N . TYR A 1 300 ? -25.082 7.476 -1.252 1.00 97.44 300 TYR A N 1
ATOM 2382 C CA . TYR A 1 300 ? -23.862 6.969 -1.856 1.00 97.44 300 TYR A CA 1
ATOM 2383 C C . TYR A 1 300 ? -23.073 6.111 -0.860 1.00 97.44 300 TYR A C 1
ATOM 2385 O O . TYR A 1 300 ? -22.757 6.528 0.261 1.00 97.44 300 TYR A O 1
ATOM 2393 N N . THR A 1 301 ? -22.693 4.923 -1.316 1.00 97.94 301 THR A N 1
ATOM 2394 C CA . THR A 1 301 ? -21.787 4.016 -0.617 1.00 97.94 301 THR A CA 1
ATOM 2395 C C . THR A 1 301 ? -20.517 3.821 -1.428 1.00 97.94 301 THR A C 1
ATOM 2397 O O . THR A 1 301 ? -20.559 3.702 -2.650 1.00 97.94 301 THR A O 1
ATOM 2400 N N . GLN A 1 302 ? -19.378 3.754 -0.743 1.00 98.12 302 GLN A N 1
ATOM 2401 C CA . GLN A 1 302 ? -18.096 3.414 -1.342 1.00 98.12 302 GLN A CA 1
ATOM 2402 C C . GLN A 1 302 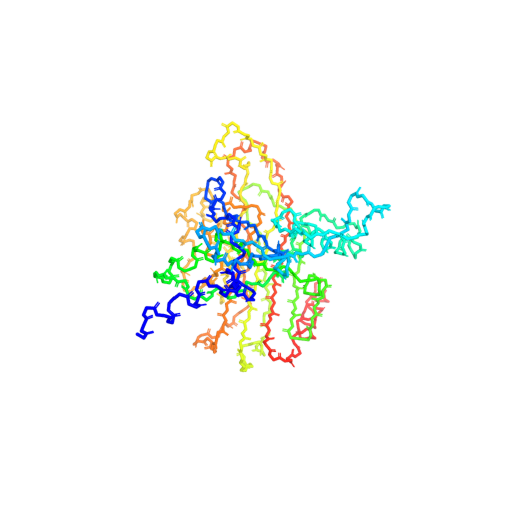? -17.776 1.942 -1.101 1.00 98.12 302 GLN A C 1
ATOM 2404 O O . GLN A 1 302 ? -17.593 1.537 0.048 1.00 98.12 302 GLN A O 1
ATOM 2409 N N . ASP A 1 303 ? -17.611 1.184 -2.180 1.00 98.44 303 ASP A N 1
ATOM 2410 C CA . ASP A 1 303 ? -17.026 -0.154 -2.124 1.00 98.44 303 ASP A CA 1
ATOM 2411 C C . ASP A 1 303 ? -15.530 -0.055 -1.821 1.00 98.44 303 ASP A C 1
ATOM 2413 O O . ASP A 1 303 ? -14.814 0.779 -2.393 1.00 98.44 303 ASP A O 1
ATOM 2417 N N . TYR A 1 304 ? -15.031 -0.924 -0.950 1.00 98.69 304 TYR A N 1
ATOM 2418 C CA . TYR A 1 304 ? -13.610 -1.022 -0.649 1.00 98.69 304 TYR A CA 1
ATOM 2419 C C . TYR A 1 304 ? -13.212 -2.455 -0.308 1.00 98.69 304 TYR A C 1
ATOM 2421 O O . TYR A 1 304 ? -14.032 -3.301 0.040 1.00 98.69 304 TYR A O 1
ATOM 2429 N N . CYS A 1 305 ? -11.910 -2.705 -0.384 1.00 98.69 305 CYS A N 1
ATOM 2430 C CA . CYS A 1 305 ? -11.293 -3.901 0.160 1.00 98.69 305 CYS A CA 1
ATOM 2431 C C . CYS A 1 305 ? -10.203 -3.489 1.144 1.00 98.69 305 CYS A C 1
ATOM 2433 O O . CYS A 1 305 ? -9.404 -2.587 0.859 1.00 98.69 305 CYS A O 1
ATOM 2435 N N . VAL A 1 306 ? -10.175 -4.153 2.295 1.00 98.75 306 VAL A N 1
ATOM 2436 C CA . VAL A 1 306 ? -9.163 -3.963 3.328 1.00 98.75 306 VAL A CA 1
ATOM 2437 C C . VAL A 1 306 ? -8.509 -5.294 3.668 1.00 98.75 306 VAL A C 1
ATOM 2439 O O . VAL A 1 306 ? -9.168 -6.330 3.734 1.00 98.75 306 VAL A O 1
ATOM 2442 N N . SER A 1 307 ? -7.206 -5.265 3.923 1.00 98.56 307 SER A N 1
ATOM 2443 C CA . SER A 1 307 ? -6.505 -6.387 4.529 1.00 98.56 307 SER A CA 1
ATOM 2444 C C . SER A 1 307 ? -5.587 -5.946 5.652 1.00 98.56 307 SER A C 1
ATOM 2446 O O . SER A 1 307 ? -4.995 -4.869 5.610 1.00 98.56 307 SER A O 1
ATOM 2448 N N . MET A 1 308 ? -5.454 -6.810 6.653 1.00 98.38 308 MET A N 1
ATOM 2449 C CA . MET A 1 308 ? -4.443 -6.732 7.698 1.00 98.38 308 MET A CA 1
ATOM 2450 C C . MET A 1 308 ? -3.640 -8.025 7.685 1.00 98.38 308 MET A C 1
ATOM 2452 O O . MET A 1 308 ? -4.193 -9.123 7.746 1.00 98.38 308 MET A O 1
ATOM 2456 N N . VAL A 1 309 ? -2.323 -7.892 7.630 1.00 98.00 309 VAL A N 1
ATOM 2457 C CA . VAL A 1 309 ? -1.394 -9.014 7.681 1.00 98.00 309 VAL A CA 1
ATOM 2458 C C . VAL A 1 309 ? -0.742 -9.040 9.055 1.00 98.00 309 VAL A C 1
ATOM 2460 O O . VAL A 1 309 ? -0.241 -8.020 9.515 1.00 98.00 309 VAL A O 1
ATOM 2463 N N . ILE A 1 310 ? -0.725 -10.203 9.702 1.00 96.69 310 ILE A N 1
ATOM 2464 C CA . ILE A 1 310 ? 0.029 -10.448 10.936 1.00 96.69 310 ILE A CA 1
ATOM 2465 C C . ILE A 1 310 ? 1.171 -11.391 10.589 1.00 96.69 310 ILE A C 1
ATOM 2467 O O . ILE A 1 310 ? 0.930 -12.549 10.245 1.00 96.69 310 ILE A O 1
ATOM 2471 N N . GLU A 1 311 ? 2.402 -10.891 10.647 1.00 96.19 311 GLU A N 1
ATOM 2472 C CA . GLU A 1 311 ? 3.574 -11.606 10.154 1.00 96.19 311 GLU A CA 1
ATOM 2473 C C . GLU A 1 311 ? 4.747 -11.582 11.132 1.00 96.19 311 GLU A C 1
ATOM 2475 O O . GLU A 1 311 ? 5.118 -10.536 11.673 1.00 96.19 311 GLU A O 1
ATOM 2480 N N . HIS A 1 312 ? 5.388 -12.734 11.281 1.00 94.94 312 HIS A N 1
ATOM 2481 C CA . HIS A 1 312 ? 6.586 -12.918 12.079 1.00 94.94 312 HIS A CA 1
ATOM 2482 C C . HIS A 1 312 ? 7.700 -13.556 11.240 1.00 94.94 312 HIS A C 1
ATOM 2484 O O . HIS A 1 312 ? 7.421 -14.379 10.374 1.00 94.94 312 HIS A O 1
ATOM 2490 N N . ILE A 1 313 ? 8.961 -13.187 11.482 1.00 93.12 313 ILE A N 1
ATOM 2491 C CA . ILE A 1 313 ? 10.094 -13.747 10.725 1.00 93.12 313 ILE A CA 1
ATOM 2492 C C . ILE A 1 313 ? 10.297 -15.243 11.000 1.00 93.12 313 ILE A C 1
ATOM 2494 O O . ILE A 1 313 ? 10.470 -16.018 10.069 1.00 93.12 313 ILE A O 1
ATOM 2498 N N . GLU A 1 314 ? 10.210 -15.648 12.266 1.00 90.25 314 GLU A N 1
ATOM 2499 C CA . GLU A 1 314 ? 10.285 -17.055 12.675 1.00 90.25 314 GLU A CA 1
ATOM 2500 C C . GLU A 1 314 ? 9.017 -17.831 12.304 1.00 90.25 314 GLU A C 1
ATOM 2502 O O . GLU A 1 314 ? 7.915 -17.276 12.368 1.00 90.25 314 GLU A O 1
ATOM 2507 N N . GLU A 1 315 ? 9.163 -19.130 12.027 1.00 87.12 315 GLU A N 1
ATOM 2508 C CA . GLU A 1 315 ? 8.069 -20.079 11.769 1.00 87.12 315 GLU A CA 1
ATOM 2509 C C . GLU A 1 315 ? 7.261 -20.414 13.035 1.00 87.12 315 GLU A C 1
ATOM 2511 O O . GLU A 1 315 ? 7.260 -21.526 13.563 1.00 87.12 315 GLU A O 1
ATOM 2516 N N . ILE A 1 316 ? 6.545 -19.420 13.553 1.00 89.00 316 ILE A N 1
ATOM 2517 C CA . ILE A 1 316 ? 5.577 -19.599 14.636 1.00 89.00 316 ILE A CA 1
ATOM 2518 C C . ILE A 1 316 ? 4.198 -19.920 14.062 1.00 89.00 316 ILE A C 1
ATOM 2520 O O . ILE A 1 316 ? 3.812 -19.368 13.044 1.00 89.00 316 ILE A O 1
ATOM 2524 N N . LYS A 1 317 ? 3.414 -20.776 14.731 1.00 91.62 317 LYS A N 1
ATOM 2525 C CA . LYS A 1 317 ? 2.094 -21.250 14.258 1.00 91.62 317 LYS A CA 1
ATOM 2526 C C . LYS A 1 317 ? 0.969 -20.205 14.411 1.00 91.62 317 LYS A C 1
ATOM 2528 O O . LYS A 1 317 ? -0.073 -20.493 15.012 1.00 91.62 317 LYS A O 1
ATOM 2533 N N . LEU A 1 318 ? 1.163 -18.990 13.891 1.00 91.38 318 LEU A N 1
ATOM 2534 C CA . LEU A 1 318 ? 0.173 -17.904 13.918 1.00 91.38 318 LEU A CA 1
ATOM 2535 C C . LEU A 1 318 ? -1.109 -18.290 13.189 1.00 91.38 318 LEU A C 1
ATOM 2537 O O . LEU A 1 318 ? -2.191 -18.060 13.730 1.00 91.38 318 LEU A O 1
ATOM 2541 N N . TYR A 1 319 ? -0.996 -18.914 12.015 1.00 92.31 319 TYR A N 1
ATOM 2542 C CA . TYR A 1 319 ? -2.151 -19.300 11.202 1.00 92.31 319 TYR A CA 1
ATOM 2543 C C . TYR A 1 319 ? -3.154 -20.143 11.979 1.00 92.31 319 TYR A C 1
ATOM 2545 O O . TYR A 1 319 ? -4.317 -19.762 12.119 1.00 92.31 319 TYR A O 1
ATOM 2553 N N . ASN A 1 320 ? -2.687 -21.244 12.566 1.00 90.75 320 ASN A N 1
ATOM 2554 C CA . ASN A 1 320 ? -3.546 -22.136 13.338 1.00 90.75 320 ASN A CA 1
ATOM 2555 C C . ASN A 1 320 ? -4.165 -21.421 14.544 1.00 90.75 320 ASN A C 1
ATOM 2557 O O . ASN A 1 320 ? -5.341 -21.622 14.845 1.00 90.75 320 ASN A O 1
ATOM 2561 N N . LYS A 1 321 ? -3.406 -20.549 15.222 1.00 91.06 321 LYS A N 1
ATOM 2562 C CA . LYS A 1 321 ? -3.909 -19.834 16.398 1.00 91.06 321 LYS A CA 1
ATOM 2563 C C . LYS A 1 321 ? -4.993 -18.820 16.030 1.00 91.06 321 LYS A C 1
ATOM 2565 O O . LYS A 1 321 ? -6.049 -18.836 16.655 1.00 91.06 321 LYS A O 1
ATOM 2570 N N . ILE A 1 322 ? -4.760 -17.992 15.011 1.00 91.81 322 ILE A N 1
ATOM 2571 C CA . ILE A 1 322 ? -5.727 -16.989 14.542 1.00 91.81 322 ILE A CA 1
ATOM 2572 C C . ILE A 1 322 ? -6.976 -17.676 13.982 1.00 91.81 322 ILE A C 1
ATOM 2574 O O . ILE A 1 322 ? -8.093 -17.323 14.364 1.00 91.81 322 ILE A O 1
ATOM 2578 N N . ARG A 1 323 ? -6.806 -18.716 13.156 1.00 91.12 323 ARG A N 1
ATOM 2579 C CA . ARG A 1 323 ? -7.919 -19.499 12.602 1.00 91.12 323 ARG A CA 1
ATOM 2580 C C . ARG A 1 323 ? -8.817 -20.073 13.699 1.00 91.12 323 ARG A C 1
ATOM 2582 O O . ARG A 1 323 ? -10.034 -19.925 13.618 1.00 91.12 323 ARG A O 1
ATOM 2589 N N . ASN A 1 324 ? -8.235 -20.677 14.736 1.00 89.50 324 ASN A N 1
ATOM 2590 C CA . ASN A 1 324 ? -8.993 -21.264 15.845 1.00 89.50 324 ASN A CA 1
ATOM 2591 C C . ASN A 1 324 ? -9.753 -20.208 16.666 1.00 89.50 324 ASN A C 1
ATOM 2593 O O . ASN A 1 324 ? -10.888 -20.459 17.084 1.00 89.50 324 ASN A O 1
ATOM 2597 N N . THR A 1 325 ? -9.163 -19.025 16.874 1.00 87.31 325 THR A N 1
ATOM 2598 C CA . THR A 1 325 ? -9.834 -17.905 17.553 1.00 87.31 325 THR A CA 1
ATOM 2599 C C . THR A 1 325 ? -11.049 -17.429 16.756 1.00 87.31 325 THR A C 1
ATOM 2601 O O . THR A 1 325 ? -12.139 -17.292 17.314 1.00 87.31 325 THR A O 1
ATOM 2604 N N . ILE A 1 326 ? -10.895 -17.244 15.441 1.00 85.50 326 ILE A N 1
ATOM 2605 C CA . ILE A 1 326 ? -11.987 -16.812 14.558 1.00 85.50 326 ILE A CA 1
ATOM 2606 C C . ILE A 1 326 ? -13.103 -17.865 14.521 1.00 85.50 326 ILE A C 1
ATOM 2608 O O . ILE A 1 326 ? -14.268 -17.529 14.718 1.00 85.50 326 ILE A O 1
ATOM 2612 N N . GLN A 1 327 ? -12.764 -19.145 14.342 1.00 86.94 327 GLN A N 1
ATOM 2613 C CA . GLN A 1 327 ? -13.754 -20.227 14.298 1.00 86.94 327 GLN A CA 1
ATOM 2614 C C . GLN A 1 327 ? -14.548 -20.357 15.603 1.00 86.94 327 GLN A C 1
ATOM 2616 O O . GLN A 1 327 ? -15.754 -20.589 15.562 1.00 86.94 327 GLN A O 1
ATOM 2621 N N . SER A 1 328 ? -13.895 -20.181 16.754 1.00 81.31 328 SER A N 1
ATOM 2622 C CA . SER A 1 328 ? -14.578 -20.203 18.053 1.00 81.31 328 SER A CA 1
ATOM 2623 C C . SER A 1 328 ? -15.584 -19.058 18.187 1.00 81.31 328 SER A C 1
ATOM 2625 O O . SER A 1 328 ? -16.700 -19.285 18.638 1.00 81.31 328 SER A O 1
ATOM 2627 N N . ARG A 1 329 ? -15.234 -17.845 17.734 1.00 78.94 329 ARG A N 1
ATOM 2628 C CA . ARG A 1 329 ? -16.145 -16.686 17.747 1.00 78.94 329 ARG A CA 1
ATOM 2629 C C . ARG A 1 329 ? -17.368 -16.888 16.859 1.00 78.94 329 ARG A C 1
ATOM 2631 O O . ARG A 1 329 ? -18.471 -16.559 17.276 1.00 78.94 329 ARG A O 1
ATOM 2638 N N . VAL A 1 330 ? -17.173 -17.444 15.663 1.00 75.38 330 VAL A N 1
ATOM 2639 C CA . VAL A 1 330 ? -18.272 -17.722 14.724 1.00 75.38 330 VAL A CA 1
ATOM 2640 C C . VAL A 1 330 ? -19.244 -18.762 15.285 1.00 75.38 330 VAL A C 1
ATOM 2642 O O . VAL A 1 330 ? -20.426 -18.665 15.015 1.00 75.38 330 VAL A O 1
ATOM 2645 N N . ARG A 1 331 ? -18.778 -19.728 16.089 1.00 66.75 331 ARG A N 1
ATOM 2646 C CA . ARG A 1 331 ? -19.652 -20.736 16.722 1.00 66.75 331 ARG A CA 1
ATOM 2647 C C . ARG A 1 331 ? -20.474 -20.213 17.902 1.00 66.75 331 ARG A C 1
ATOM 2649 O O . ARG A 1 331 ? -21.446 -20.858 18.271 1.00 66.75 331 ARG A O 1
ATOM 2656 N N . ILE A 1 332 ? -20.024 -19.137 18.546 1.00 65.38 332 ILE A N 1
ATOM 2657 C CA . ILE A 1 332 ? -20.694 -18.541 19.715 1.00 65.38 332 ILE A CA 1
ATOM 2658 C C . ILE A 1 332 ? -21.779 -17.539 19.284 1.00 65.38 332 ILE A C 1
ATOM 2660 O O . ILE A 1 332 ? -22.694 -17.277 20.061 1.00 65.38 332 ILE A O 1
ATOM 2664 N N . ARG A 1 333 ? -21.666 -16.973 18.076 1.00 51.50 333 ARG A N 1
ATOM 2665 C CA . ARG A 1 333 ? -22.672 -16.090 17.467 1.00 51.50 333 ARG A CA 1
ATOM 2666 C C . ARG A 1 333 ? -23.776 -16.889 16.791 1.00 51.50 333 ARG A C 1
ATOM 2668 O O . ARG A 1 333 ? -24.921 -16.399 16.830 1.00 51.50 333 ARG A O 1
#

pLDDT: mean 90.59, std 9.49, range [44.28, 98.81]

Organism: NCBI:txid2664442

InterPro domains:
  IPR000209 Peptidase S8/S53 domain [PF00082] (17-129)
  IPR036852 Peptidase S8/S53 domain superfamily [G3DSA:3.40.50.200] (14-152)
  IPR036852 Peptidase S8/S53 domain superfamily [SSF52743] (77-182)

Foldseek 3Di:
DVVVVVVVVLADFAWPDDPPAFAPPQDFDADALRAFPPQAWFFFFTWTWHHDPNDIDTDQVRWDWDADPCCVVPRTDTDGDSVVRVVVLVVLLVLLCVVVVVDDPQLSLQLQNLQFDQDDHPPDDDDPVSRLSRSRRRGPSYHGDNCSSRDAAQQKDKDKDKDKAFAQDKDKDWADQDPCLQPDDAKKKKKKKKAFDADADPVCRNCGGQKWKFKWKFFQDDPVLLRVLSVVDRLQDPVSVVPSDDCVGTQAWPPGRVRARVDRIGMTMRMDRGRDPDDGPGTMMMMMGMHGDHDPDRPDMIIMMMMIMTGGPDSHRRVVVSVVVVVVVVVVD

Sequence (333 aa):
MEQSLDFHKKELWTPIADENELSPFTRVDPGINNILKPEDVHDGGNMILRESGGNIKENMSGKLPLLSNLPMERLFTYDVGSSFSAPMVTNILGKIANKYPNGSANLLKNLLLQSTRLPEIKNVKGTNTDKKKFHFNSLGYGLPNYEYAIASFDNRVVLLDEATIGLNKIQVYSVDVPKLFFEAKGHKRVPVALTFNPPTRMTRGDSYLGNQLEFKLFHTLDSDIIVNKFAEVDLSDEEQLANVIDKKYEIVMDPGIDTRKKGCYQKGVKEYKREPQNIPTSSFTLVIINSNKWINDLNYTQDYCVSMVIEHIEEIKLYNKIRNTIQSRVRIR

Radius of gyration: 23.23 Å; chains: 1; bounding box: 78×42×64 Å